Protein AF-A0A939UI02-F1 (afdb_monomer)

Structure (mmCIF, N/CA/C/O backbone):
data_AF-A0A939UI02-F1
#
_entry.id   AF-A0A939UI02-F1
#
loop_
_atom_site.group_PDB
_atom_site.id
_atom_site.type_symbol
_atom_site.label_atom_id
_atom_site.label_alt_id
_atom_site.label_comp_id
_atom_site.label_asym_id
_atom_site.label_entity_id
_atom_site.label_seq_id
_atom_site.pdbx_PDB_ins_code
_atom_site.Cartn_x
_atom_site.Cartn_y
_atom_site.Cartn_z
_atom_site.occupancy
_atom_site.B_iso_or_equiv
_atom_site.auth_seq_id
_atom_site.auth_comp_id
_atom_site.auth_asym_id
_atom_site.auth_atom_id
_atom_site.pdbx_PDB_model_num
ATOM 1 N N . MET A 1 1 ? -20.788 -38.852 29.975 1.00 49.06 1 MET A N 1
ATOM 2 C CA . MET A 1 1 ? -22.033 -38.051 29.800 1.00 49.06 1 MET A CA 1
ATOM 3 C C . MET A 1 1 ? -22.049 -36.687 30.512 1.00 49.06 1 MET A C 1
ATOM 5 O O . MET A 1 1 ? -22.643 -35.774 29.949 1.00 49.06 1 MET A O 1
ATOM 9 N N . LYS A 1 2 ? -21.406 -36.488 31.680 1.00 50.69 2 LYS A N 1
ATOM 10 C CA . LYS A 1 2 ? -21.393 -35.185 32.397 1.00 50.69 2 LYS A CA 1
ATOM 11 C C . LYS A 1 2 ? -20.787 -34.009 31.593 1.00 50.69 2 LYS A C 1
ATOM 13 O O . LYS A 1 2 ? -21.371 -32.932 31.599 1.00 50.69 2 LYS A O 1
ATOM 18 N N . ASN A 1 3 ? -19.728 -34.236 30.807 1.00 57.38 3 ASN A N 1
ATOM 19 C CA . ASN A 1 3 ? -19.089 -33.189 29.983 1.00 57.38 3 ASN A CA 1
ATOM 20 C C . ASN A 1 3 ? -19.938 -32.678 28.803 1.00 57.38 3 ASN A C 1
ATOM 22 O O . ASN A 1 3 ? -19.854 -31.510 28.442 1.00 57.38 3 ASN A O 1
ATOM 26 N N . LYS A 1 4 ? -20.796 -33.517 28.200 1.00 57.03 4 LYS A N 1
ATOM 27 C CA . LYS A 1 4 ? -21.675 -33.070 27.100 1.00 57.03 4 LYS A CA 1
ATOM 28 C C . LYS A 1 4 ? -22.778 -32.137 27.606 1.00 57.03 4 LYS A C 1
ATOM 30 O O . LYS A 1 4 ? -23.087 -31.156 26.942 1.00 57.03 4 LYS A O 1
ATOM 35 N N . LYS A 1 5 ? -23.351 -32.410 28.786 1.00 59.06 5 LYS A N 1
ATOM 36 C CA . LYS A 1 5 ? -24.385 -31.547 29.381 1.00 59.06 5 LYS A CA 1
ATOM 37 C C . LYS A 1 5 ? -23.822 -30.180 29.790 1.00 59.06 5 LYS A C 1
ATOM 39 O O . LYS A 1 5 ? -24.487 -29.189 29.525 1.00 59.06 5 LYS A O 1
ATOM 44 N N . SER A 1 6 ? -22.604 -30.103 30.341 1.00 72.12 6 SER A N 1
ATOM 45 C CA . SER A 1 6 ? -21.985 -28.808 30.681 1.00 72.12 6 SER A CA 1
ATOM 46 C C . SER A 1 6 ? -21.655 -27.971 29.440 1.00 72.12 6 SER A C 1
ATOM 48 O O . SER A 1 6 ? -21.951 -26.779 29.427 1.00 72.12 6 SER A O 1
ATOM 50 N N . LEU A 1 7 ? -21.150 -28.594 28.367 1.00 70.06 7 LEU A N 1
ATOM 51 C CA . LEU A 1 7 ? -20.899 -27.927 27.083 1.00 70.06 7 LEU A CA 1
ATOM 52 C C . LEU A 1 7 ? -22.178 -27.377 26.444 1.00 70.06 7 LEU A C 1
ATOM 54 O O . LEU A 1 7 ? -22.172 -26.272 25.914 1.00 70.06 7 LEU A O 1
ATOM 58 N N . ILE A 1 8 ? -23.290 -28.115 26.515 1.00 77.06 8 ILE A N 1
ATOM 59 C CA . ILE A 1 8 ? -24.583 -27.655 25.987 1.00 77.06 8 ILE A CA 1
ATOM 60 C C . ILE A 1 8 ? -25.109 -26.466 26.799 1.00 77.06 8 ILE A C 1
ATOM 62 O O . ILE A 1 8 ? -25.613 -25.505 26.218 1.00 77.06 8 ILE A O 1
ATOM 66 N N . THR A 1 9 ? -24.982 -26.503 28.127 1.00 76.56 9 THR A N 1
ATOM 67 C CA . THR A 1 9 ? -25.380 -25.385 28.994 1.00 76.56 9 THR A CA 1
ATOM 68 C C . THR A 1 9 ? -24.522 -24.147 28.731 1.00 76.56 9 THR A C 1
ATOM 70 O O . THR A 1 9 ? -25.065 -23.054 28.598 1.00 76.56 9 THR A O 1
ATOM 73 N N . PHE A 1 10 ? -23.213 -24.329 28.555 1.00 76.31 10 PHE A N 1
ATOM 74 C CA . PHE A 1 10 ? -22.277 -23.264 28.197 1.00 76.31 10 PHE A CA 1
ATOM 75 C C . PHE A 1 10 ? -22.551 -22.675 26.803 1.00 76.31 10 PHE A C 1
ATOM 77 O O . PHE A 1 10 ? -22.573 -21.461 26.622 1.00 76.31 10 PHE A O 1
ATOM 84 N N . ALA A 1 11 ? -22.835 -23.515 25.806 1.00 78.44 11 ALA A N 1
ATOM 85 C CA . ALA A 1 11 ? -23.200 -23.055 24.467 1.00 78.44 11 ALA A CA 1
ATOM 86 C C . ALA A 1 11 ? -24.517 -22.262 24.477 1.00 78.44 11 ALA A C 1
ATOM 88 O O . ALA A 1 11 ? -24.638 -21.244 23.794 1.00 78.44 11 ALA A O 1
ATOM 89 N N . LYS A 1 12 ? -25.501 -22.697 25.277 1.00 78.75 12 LYS A N 1
ATOM 90 C CA . LYS A 1 12 ? -26.753 -21.957 25.473 1.00 78.75 12 LYS A CA 1
ATOM 91 C C . LYS A 1 12 ? -26.506 -20.613 26.156 1.00 78.75 12 LYS A C 1
ATOM 93 O O . LYS A 1 12 ? -27.035 -19.618 25.674 1.00 78.75 12 LYS A O 1
ATOM 98 N N . SER A 1 13 ? -25.688 -20.554 27.210 1.00 77.50 13 SER A N 1
ATOM 99 C CA . SER A 1 13 ? -25.378 -19.290 27.892 1.00 77.50 13 SER A CA 1
ATOM 100 C C . SER A 1 13 ? -24.618 -18.317 26.989 1.00 77.50 13 SER A C 1
ATOM 102 O O . SER A 1 13 ? -24.987 -17.148 26.928 1.00 77.50 13 SER A O 1
ATOM 104 N N . LEU A 1 14 ? -23.638 -18.800 26.218 1.00 79.31 14 LEU A N 1
ATOM 105 C CA . LEU A 1 14 ? -22.925 -18.001 25.215 1.00 79.31 14 LEU A CA 1
ATOM 106 C C . LEU A 1 14 ? -23.863 -17.457 24.143 1.00 79.31 14 LEU A C 1
ATOM 108 O O . LEU A 1 14 ? -23.768 -16.290 23.776 1.00 79.31 14 LEU A O 1
ATOM 112 N N . LYS A 1 15 ? -24.783 -18.288 23.639 1.00 81.81 15 LYS A N 1
ATOM 113 C CA . LYS A 1 15 ? -25.778 -17.846 22.660 1.00 81.81 15 LYS A CA 1
ATOM 114 C C . LYS A 1 15 ? -26.629 -16.717 23.239 1.00 81.81 15 LYS A C 1
ATOM 116 O O . LYS A 1 15 ? -26.778 -15.698 22.574 1.00 81.81 15 LYS A O 1
ATOM 121 N N . THR A 1 16 ? -27.130 -16.874 24.465 1.00 78.62 16 THR A N 1
ATOM 122 C CA . THR A 1 16 ? -27.931 -15.848 25.147 1.00 78.62 16 THR A CA 1
ATOM 123 C C . THR A 1 16 ? -27.133 -14.561 25.357 1.00 78.62 16 THR A C 1
ATOM 125 O O . THR A 1 16 ? -27.641 -13.475 25.075 1.00 78.62 16 THR A O 1
ATOM 128 N N . GLU A 1 17 ? -25.872 -14.657 25.782 1.00 81.75 17 GLU A N 1
ATOM 129 C CA . GLU A 1 17 ? -24.982 -13.505 25.958 1.00 81.75 17 GLU A CA 1
ATOM 130 C C . GLU A 1 17 ? -24.734 -12.776 24.628 1.00 81.75 17 GLU A C 1
ATOM 132 O O . GLU A 1 17 ? -24.927 -11.562 24.539 1.00 81.75 17 GLU A O 1
ATOM 137 N N . LEU A 1 18 ? -24.382 -13.517 23.573 1.00 80.62 18 LEU A N 1
ATOM 138 C CA . LEU A 1 18 ? -24.145 -12.976 22.235 1.00 80.62 18 LEU A CA 1
ATOM 139 C C . LEU A 1 18 ? -25.385 -12.285 21.676 1.00 80.62 18 LEU A C 1
ATOM 141 O O . LEU A 1 18 ? -25.263 -11.203 21.108 1.00 80.62 18 LEU A O 1
ATOM 145 N N . THR A 1 19 ? -26.575 -12.873 21.844 1.00 78.19 19 THR A N 1
ATOM 146 C CA . THR A 1 19 ? -27.824 -12.256 21.378 1.00 78.19 19 THR A CA 1
ATOM 147 C C . THR A 1 19 ? -28.176 -11.002 22.172 1.00 78.19 19 THR A C 1
ATOM 149 O O . THR A 1 19 ? -28.624 -10.020 21.582 1.00 78.19 19 THR A O 1
ATOM 152 N N . THR A 1 20 ? -27.926 -11.005 23.485 1.00 80.75 20 THR A N 1
ATOM 153 C CA . THR A 1 20 ? -28.251 -9.882 24.379 1.00 80.75 20 THR A CA 1
ATOM 154 C C . THR A 1 20 ? -27.333 -8.686 24.118 1.00 80.75 20 THR A C 1
ATOM 156 O O . THR A 1 20 ? -27.804 -7.561 23.965 1.00 80.75 20 THR A O 1
ATOM 159 N N . TYR A 1 21 ? -26.027 -8.927 23.969 1.00 85.25 21 TYR A N 1
ATOM 160 C CA . TYR A 1 21 ? -25.012 -7.883 23.779 1.00 85.25 21 TYR A CA 1
ATOM 161 C C . TYR A 1 21 ? -24.560 -7.724 22.317 1.00 85.25 21 TYR A C 1
ATOM 163 O O . TYR A 1 21 ? -23.478 -7.209 22.019 1.00 85.25 21 TYR A O 1
ATOM 171 N N . TRP A 1 22 ? -25.393 -8.158 21.362 1.00 84.62 22 TRP A N 1
ATOM 172 C CA . TRP A 1 22 ? -25.081 -8.025 19.938 1.00 84.62 22 TRP A CA 1
ATOM 173 C C . TRP A 1 22 ? -24.989 -6.557 19.516 1.00 84.62 22 TRP A C 1
ATOM 175 O O . TRP A 1 22 ? -24.044 -6.159 18.838 1.00 84.62 22 TRP A 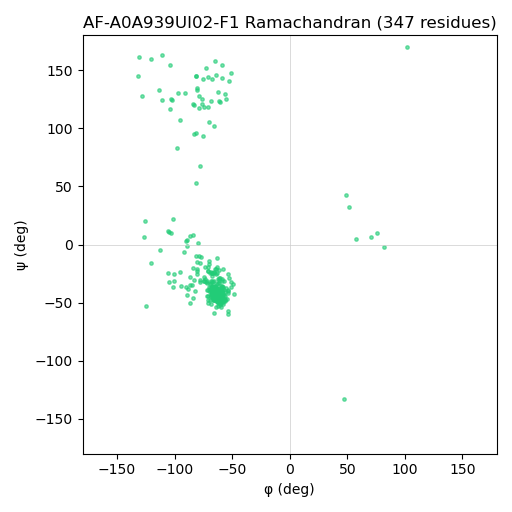O 1
ATOM 185 N N . LYS A 1 23 ? -25.981 -5.745 19.909 1.00 83.88 23 LYS A N 1
ATOM 186 C CA . LYS A 1 23 ? -26.084 -4.319 19.544 1.00 83.88 23 LYS A CA 1
ATOM 187 C C . LYS A 1 23 ? -25.628 -3.372 20.655 1.00 83.88 23 LYS A C 1
ATOM 189 O O . LYS A 1 23 ? -25.230 -2.252 20.348 1.00 83.88 23 LYS A O 1
ATOM 194 N N . VAL A 1 24 ? -25.692 -3.813 21.909 1.00 83.56 24 VAL A N 1
ATOM 195 C CA . VAL A 1 24 ? -25.353 -3.025 23.102 1.00 83.56 24 VAL A CA 1
ATOM 196 C C . VAL A 1 24 ? -24.117 -3.650 23.746 1.00 83.56 24 VAL A C 1
ATOM 198 O O . VAL A 1 24 ? -24.081 -4.872 23.871 1.00 83.56 24 VAL A O 1
ATOM 201 N N . PRO A 1 25 ? -23.090 -2.868 24.120 1.00 81.88 25 PRO A N 1
ATOM 202 C CA . PRO A 1 25 ? -21.913 -3.425 24.772 1.00 81.88 25 PRO A CA 1
ATOM 203 C C . PRO A 1 25 ? -22.271 -4.034 26.135 1.00 81.88 25 PRO A C 1
ATOM 205 O O . PRO A 1 25 ? -23.157 -3.545 26.837 1.00 81.88 25 PRO A O 1
ATOM 208 N N . ALA A 1 26 ? -21.575 -5.109 26.508 1.00 81.69 26 ALA A N 1
ATOM 209 C CA . ALA A 1 26 ? -21.713 -5.704 27.834 1.00 81.69 26 ALA A CA 1
ATOM 210 C C . ALA A 1 26 ? -21.220 -4.744 28.927 1.00 81.69 26 ALA A C 1
ATOM 212 O O . ALA A 1 26 ? -20.413 -3.850 28.669 1.00 81.69 26 ALA A O 1
ATOM 213 N N . LYS A 1 27 ? -21.683 -4.934 30.167 1.00 77.69 27 LYS A N 1
ATOM 214 C CA . LYS A 1 27 ? -21.270 -4.100 31.306 1.00 77.69 27 LYS A CA 1
ATOM 215 C C . LYS A 1 27 ? -19.737 -4.110 31.443 1.00 77.69 27 LYS A C 1
ATOM 217 O O . LYS A 1 27 ? -19.135 -5.176 31.506 1.00 77.69 27 LYS A O 1
ATOM 222 N N . GLY A 1 28 ? -19.114 -2.928 31.456 1.00 76.25 28 GLY A N 1
ATOM 223 C CA . GLY A 1 28 ? -17.650 -2.771 31.519 1.00 76.25 28 GLY A CA 1
ATOM 224 C C . GLY A 1 28 ? -16.910 -2.911 30.178 1.00 76.25 28 GLY A C 1
ATOM 225 O O . GLY A 1 28 ? -15.697 -2.714 30.131 1.00 76.25 28 GLY A O 1
ATOM 226 N N . LYS A 1 29 ? -17.623 -3.208 29.086 1.00 79.81 29 LYS A N 1
ATOM 227 C CA . LYS A 1 29 ? -17.102 -3.184 27.714 1.00 79.81 29 LYS A CA 1
ATOM 228 C C . LYS A 1 29 ? -17.596 -1.940 26.992 1.00 79.81 29 LYS A C 1
ATOM 230 O O . LYS A 1 29 ? -18.655 -1.398 27.303 1.00 79.81 29 LYS A O 1
ATOM 235 N N . TYR A 1 30 ? -16.841 -1.503 25.994 1.00 81.25 30 TYR A N 1
ATOM 236 C CA . TYR A 1 30 ? -17.215 -0.363 25.166 1.00 81.25 30 TYR A CA 1
ATOM 237 C C . TYR A 1 30 ? -17.685 -0.816 23.780 1.00 81.25 30 TYR A C 1
ATOM 239 O O . TYR A 1 30 ? -18.410 -0.087 23.107 1.00 81.25 30 TYR A O 1
ATOM 247 N N . VAL A 1 31 ? -17.271 -1.991 23.297 1.00 82.81 31 VAL A N 1
ATOM 248 C CA . VAL A 1 31 ? -17.542 -2.489 21.939 1.00 82.81 31 VAL A CA 1
ATOM 249 C C . VAL A 1 31 ? -18.652 -3.552 21.953 1.00 82.81 31 VAL A C 1
ATOM 251 O O . VAL A 1 31 ? -18.534 -4.548 22.664 1.00 82.81 31 VAL A O 1
ATOM 254 N N . PRO A 1 32 ? -19.739 -3.387 21.173 1.00 86.75 32 PRO A N 1
ATOM 255 C CA . PRO A 1 32 ? -20.753 -4.428 21.017 1.00 86.75 32 PRO A CA 1
ATOM 256 C C . PRO A 1 32 ? -20.237 -5.585 20.145 1.00 86.75 32 PRO A C 1
ATOM 258 O O . PRO A 1 32 ? -19.435 -5.377 19.229 1.00 86.75 32 PRO A O 1
ATOM 261 N N . TYR A 1 33 ? -20.747 -6.804 20.353 1.00 84.38 33 TYR A N 1
ATOM 262 C CA . TYR A 1 33 ? -20.276 -7.987 19.613 1.00 84.38 33 TYR A CA 1
ATOM 263 C C . TYR A 1 33 ? -20.493 -7.881 18.091 1.00 84.38 33 TYR A C 1
ATOM 265 O O . TYR A 1 33 ? -19.681 -8.388 17.316 1.00 84.38 33 TYR A O 1
ATOM 273 N N . LYS A 1 34 ? -21.518 -7.149 17.630 1.00 85.88 34 LYS A N 1
ATOM 274 C CA . LYS A 1 34 ? -21.699 -6.843 16.201 1.00 85.88 34 LYS A CA 1
ATOM 275 C C . LYS A 1 34 ? -20.514 -6.069 15.624 1.00 85.88 34 LYS A C 1
ATOM 277 O O . LYS A 1 34 ? -20.088 -6.353 14.508 1.00 85.88 34 LYS A O 1
ATOM 282 N N . GLU A 1 35 ? -20.000 -5.087 16.361 1.00 84.81 35 GLU A N 1
ATOM 283 C CA . GLU A 1 35 ? -18.864 -4.278 15.917 1.00 84.81 35 GLU A CA 1
ATOM 284 C C . GLU A 1 35 ? -17.583 -5.125 15.883 1.00 84.81 35 GLU A C 1
ATOM 286 O O . GLU A 1 35 ? -16.837 -5.063 14.906 1.00 84.81 35 GLU A O 1
ATOM 291 N N . TYR A 1 36 ? -17.409 -6.016 16.866 1.00 83.75 36 TYR A N 1
ATOM 292 C CA . TYR A 1 36 ? -16.341 -7.019 16.881 1.00 83.75 36 TYR A CA 1
ATOM 293 C C . TYR A 1 36 ? -16.362 -7.904 15.629 1.00 83.75 36 TYR A C 1
ATOM 295 O O . TYR A 1 36 ? -15.344 -8.055 14.959 1.00 83.75 36 TYR A O 1
ATOM 303 N N . PHE A 1 37 ? -17.532 -8.436 15.261 1.00 85.56 37 PHE A N 1
ATOM 304 C CA . PHE A 1 37 ? -17.687 -9.252 14.055 1.00 85.56 37 PHE A CA 1
ATOM 305 C C . PHE A 1 37 ? -17.411 -8.457 12.771 1.00 85.56 37 PHE A C 1
ATOM 307 O O . PHE A 1 37 ? -16.776 -8.958 11.845 1.00 85.56 37 PHE A O 1
ATOM 314 N N . THR A 1 38 ? -17.851 -7.197 12.698 1.00 86.69 38 THR A N 1
ATOM 315 C CA . THR A 1 38 ? -17.554 -6.360 11.525 1.00 86.69 38 THR A CA 1
ATOM 316 C C . THR A 1 38 ? -16.075 -6.021 11.408 1.00 86.69 38 THR A C 1
ATOM 318 O O . THR A 1 38 ? -15.548 -5.987 10.298 1.00 86.69 38 THR A O 1
ATOM 321 N N . LEU A 1 39 ? -15.399 -5.803 12.537 1.00 85.69 39 LEU A N 1
ATOM 322 C CA . LEU A 1 39 ? -13.963 -5.567 12.583 1.00 85.69 39 LEU A CA 1
ATOM 323 C C . LEU A 1 39 ? -13.199 -6.831 12.190 1.00 85.69 39 LEU A C 1
ATOM 325 O O . LEU A 1 39 ? -12.282 -6.759 11.379 1.00 85.69 39 LEU A O 1
ATOM 329 N N . PHE A 1 40 ? -13.643 -7.984 12.685 1.00 85.81 40 PHE A N 1
ATOM 330 C CA . PHE A 1 40 ? -13.140 -9.289 12.292 1.00 85.81 40 PHE A CA 1
ATOM 331 C C . PHE A 1 40 ? -13.198 -9.498 10.774 1.00 85.81 40 PHE A C 1
ATOM 333 O O . PHE A 1 40 ? -12.160 -9.706 10.147 1.00 85.81 40 PHE A O 1
ATOM 340 N N . GLY A 1 41 ? -14.386 -9.371 10.173 1.00 85.50 41 GLY A N 1
ATOM 341 C CA . GLY A 1 41 ? -14.560 -9.527 8.728 1.00 85.50 41 GLY A CA 1
ATOM 342 C C . GLY A 1 41 ? -13.731 -8.516 7.936 1.00 85.50 41 GLY A C 1
ATOM 343 O O . GLY A 1 41 ? -13.002 -8.894 7.024 1.00 85.50 41 GLY A O 1
ATOM 344 N N . GLY A 1 42 ? -13.772 -7.240 8.329 1.00 85.62 42 GLY A N 1
ATOM 345 C CA . GLY A 1 42 ? -13.008 -6.181 7.671 1.00 85.62 42 GLY A CA 1
ATOM 346 C C . GLY A 1 42 ? -11.498 -6.428 7.685 1.00 85.62 42 GLY A C 1
ATOM 347 O O . GLY A 1 42 ? -10.857 -6.287 6.649 1.00 85.62 42 GLY A O 1
ATOM 348 N N . ILE A 1 43 ? -10.932 -6.837 8.825 1.00 87.06 43 ILE A N 1
ATOM 349 C CA . ILE A 1 43 ? -9.501 -7.149 8.942 1.00 87.06 43 ILE A CA 1
ATOM 350 C C . ILE A 1 43 ? -9.147 -8.382 8.108 1.00 87.06 43 ILE A C 1
ATOM 352 O O . ILE A 1 43 ? -8.184 -8.326 7.350 1.00 87.06 43 ILE A O 1
ATOM 356 N N . CYS A 1 44 ? -9.932 -9.461 8.177 1.00 86.69 44 CYS A N 1
ATOM 357 C CA . CYS A 1 44 ? -9.644 -10.684 7.421 1.00 86.69 44 CYS A CA 1
ATOM 358 C C . CYS A 1 44 ? -9.601 -10.430 5.909 1.00 86.69 44 CYS A C 1
ATOM 360 O O . CYS A 1 44 ? -8.639 -10.819 5.249 1.00 86.69 44 CYS A O 1
ATOM 362 N N . PHE A 1 45 ? -10.598 -9.724 5.365 1.00 87.00 45 PHE A N 1
ATOM 363 C CA . PHE A 1 45 ? -10.612 -9.392 3.939 1.00 87.00 45 PHE A CA 1
ATOM 364 C C . PHE A 1 45 ? -9.518 -8.390 3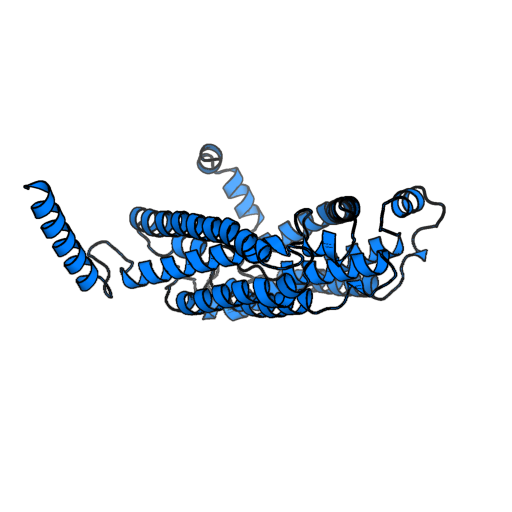.564 1.00 87.00 45 PHE A C 1
ATOM 366 O O . PHE A 1 45 ? -8.935 -8.505 2.489 1.00 87.00 45 PHE A O 1
ATOM 373 N N . ASN A 1 46 ? -9.164 -7.463 4.458 1.00 87.31 46 ASN A N 1
ATOM 374 C CA . ASN A 1 46 ? -8.067 -6.533 4.212 1.00 87.31 46 ASN A CA 1
ATOM 375 C C . ASN A 1 46 ? -6.699 -7.235 4.170 1.00 87.31 46 ASN A C 1
ATOM 377 O O . ASN A 1 46 ? -5.866 -6.888 3.335 1.00 87.31 46 ASN A O 1
ATOM 381 N N . TYR A 1 47 ? -6.484 -8.252 5.011 1.00 86.25 47 TYR A N 1
ATOM 382 C CA . TYR A 1 47 ? -5.305 -9.116 4.931 1.00 86.25 47 TYR A CA 1
ATOM 383 C C . TYR A 1 47 ? -5.308 -9.961 3.659 1.00 86.25 47 TYR A C 1
ATOM 385 O O . TYR A 1 47 ? -4.294 -9.993 2.975 1.00 86.25 47 TYR A O 1
ATOM 393 N N . ALA A 1 48 ? -6.445 -10.554 3.288 1.00 85.06 48 ALA A N 1
ATOM 394 C CA . ALA A 1 48 ? -6.587 -11.324 2.050 1.00 85.06 48 ALA A CA 1
ATOM 395 C C . ALA A 1 48 ? -6.243 -10.540 0.779 1.00 85.06 48 ALA A C 1
ATOM 397 O O . ALA A 1 48 ? -5.740 -11.114 -0.183 1.00 85.06 48 ALA A O 1
ATOM 398 N N . MET A 1 49 ? -6.471 -9.223 0.764 1.00 85.56 49 MET A N 1
ATOM 399 C CA . MET A 1 49 ? -6.054 -8.372 -0.354 1.00 85.56 49 MET A CA 1
ATOM 400 C C . MET A 1 49 ? -4.532 -8.368 -0.560 1.00 85.56 49 MET A C 1
ATOM 402 O O . MET A 1 49 ? -4.080 -8.044 -1.657 1.00 85.56 49 MET A O 1
ATOM 406 N N . ARG A 1 50 ? -3.724 -8.710 0.456 1.00 82.75 50 ARG A N 1
ATOM 407 C CA . ARG A 1 50 ? -2.257 -8.687 0.361 1.00 82.75 50 ARG A CA 1
ATOM 408 C C . ARG A 1 50 ? -1.720 -9.783 -0.550 1.00 82.75 50 ARG A C 1
ATOM 410 O O . ARG A 1 50 ? -0.786 -9.494 -1.290 1.00 82.75 50 ARG A O 1
ATOM 417 N N . THR A 1 51 ? -2.319 -10.975 -0.568 1.00 82.75 51 THR A N 1
ATOM 418 C CA . THR A 1 51 ? -1.896 -12.073 -1.453 1.00 82.75 51 THR A CA 1
ATOM 419 C C . THR A 1 51 ? -1.836 -11.649 -2.931 1.00 82.75 51 THR A C 1
ATOM 421 O O . THR A 1 51 ? -0.739 -11.662 -3.492 1.00 82.75 51 THR A O 1
ATOM 424 N N . PRO A 1 52 ? -2.932 -11.188 -3.578 1.00 82.94 52 PRO A N 1
ATOM 425 C CA . PRO A 1 52 ? -2.878 -10.783 -4.983 1.00 82.94 52 PRO A CA 1
ATOM 426 C C . PRO A 1 52 ? -1.999 -9.541 -5.210 1.00 82.94 52 PRO A C 1
ATOM 428 O O . PRO A 1 52 ? -1.356 -9.440 -6.250 1.00 82.94 52 PRO A O 1
ATOM 431 N N . ILE A 1 53 ? -1.910 -8.615 -4.242 1.00 83.38 53 ILE A N 1
ATOM 432 C CA . ILE A 1 53 ? -0.994 -7.460 -4.325 1.00 83.38 53 ILE A CA 1
ATOM 433 C C . ILE A 1 53 ? 0.465 -7.921 -4.387 1.00 83.38 53 ILE A C 1
ATOM 435 O O . ILE A 1 53 ? 1.224 -7.427 -5.220 1.00 83.38 53 ILE A O 1
ATOM 439 N N . ASN A 1 54 ? 0.864 -8.851 -3.520 1.00 79.00 54 ASN A N 1
ATOM 440 C CA . ASN A 1 54 ? 2.241 -9.331 -3.442 1.00 79.00 54 ASN A CA 1
ATOM 441 C C . ASN A 1 54 ? 2.660 -10.032 -4.743 1.00 79.00 54 ASN A C 1
ATOM 443 O O . ASN A 1 54 ? 3.797 -9.865 -5.180 1.00 79.00 54 ASN A O 1
ATOM 447 N N . MET A 1 55 ? 1.731 -10.725 -5.408 1.00 77.50 55 MET A N 1
ATOM 448 C CA . MET A 1 55 ? 1.976 -11.428 -6.676 1.00 77.50 55 MET A CA 1
ATOM 449 C C . MET A 1 55 ? 2.198 -10.503 -7.888 1.00 77.50 55 MET A C 1
ATOM 451 O O . MET A 1 55 ? 2.717 -10.970 -8.901 1.00 77.50 55 MET A O 1
ATOM 455 N N . ILE A 1 56 ? 1.825 -9.217 -7.798 1.00 75.75 56 ILE A N 1
ATOM 456 C CA . ILE A 1 56 ? 2.024 -8.196 -8.854 1.00 75.75 56 ILE A CA 1
ATOM 457 C C . ILE A 1 56 ? 3.033 -7.106 -8.425 1.00 75.75 56 ILE A C 1
ATOM 459 O O . ILE A 1 56 ? 3.416 -6.243 -9.214 1.00 75.75 56 ILE A O 1
ATOM 463 N N . SER A 1 57 ? 3.510 -7.138 -7.177 1.00 69.31 57 SER A N 1
ATOM 464 C CA . SER A 1 57 ? 4.446 -6.141 -6.636 1.00 69.31 57 SER A CA 1
ATOM 465 C C . SER A 1 57 ? 5.763 -6.055 -7.430 1.00 69.31 57 SER A C 1
ATOM 467 O O . SER A 1 57 ? 6.164 -7.017 -8.072 1.00 69.31 57 SER A O 1
ATOM 469 N N . PHE A 1 58 ? 6.461 -4.908 -7.413 1.00 67.81 58 PHE A N 1
ATOM 470 C CA . PHE A 1 58 ? 7.769 -4.754 -8.081 1.00 67.81 58 PHE A CA 1
ATOM 471 C C . PHE A 1 58 ? 8.875 -5.398 -7.240 1.00 67.81 58 PHE A C 1
ATOM 473 O O . PHE A 1 58 ? 9.713 -4.724 -6.646 1.00 67.81 58 PHE A O 1
ATOM 480 N N . ALA A 1 59 ? 8.822 -6.717 -7.138 1.00 62.34 59 ALA A N 1
ATOM 481 C CA . ALA A 1 59 ? 9.788 -7.525 -6.427 1.00 62.34 59 ALA A CA 1
ATOM 482 C C . ALA A 1 59 ? 10.239 -8.676 -7.321 1.00 62.34 59 ALA A C 1
ATOM 484 O O . ALA A 1 59 ? 9.560 -9.062 -8.272 1.00 62.34 59 ALA A O 1
ATOM 485 N N . ALA A 1 60 ? 11.376 -9.261 -6.969 1.00 56.34 60 ALA A N 1
ATOM 486 C CA . ALA A 1 60 ? 11.910 -10.450 -7.619 1.00 56.34 60 ALA A CA 1
ATOM 487 C C . ALA A 1 60 ? 10.928 -11.632 -7.678 1.00 56.34 60 ALA A C 1
ATOM 489 O O . ALA A 1 60 ? 11.031 -12.479 -8.555 1.00 56.34 60 ALA A O 1
ATOM 490 N N . SER A 1 61 ? 9.972 -11.677 -6.748 1.00 55.25 61 SER A N 1
ATOM 491 C CA . SER A 1 61 ? 8.917 -12.687 -6.664 1.00 55.25 61 SER A CA 1
ATOM 492 C C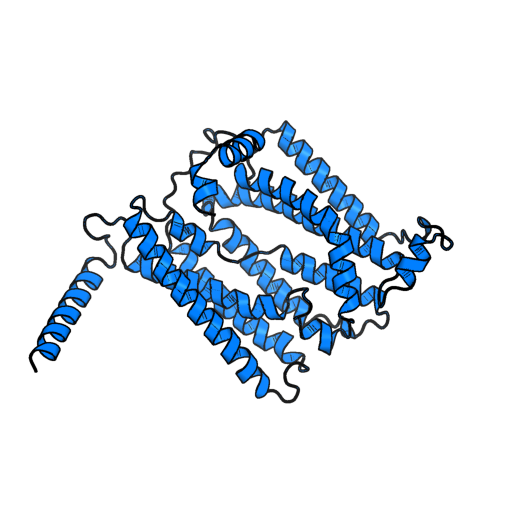 . SER A 1 61 ? 7.747 -12.454 -7.631 1.00 55.25 61 SER A C 1
ATOM 494 O O . SER A 1 61 ? 6.780 -13.216 -7.618 1.00 55.25 61 SER A O 1
ATOM 496 N N . CYS A 1 62 ? 7.790 -11.406 -8.459 1.00 70.50 62 CYS A N 1
ATOM 497 C CA . CYS A 1 62 ? 6.704 -11.063 -9.369 1.00 70.50 62 CYS A CA 1
ATOM 498 C C . CYS A 1 62 ? 6.768 -11.864 -10.668 1.00 70.50 62 CYS A C 1
ATOM 500 O O . CYS A 1 62 ? 7.416 -11.482 -11.648 1.00 70.50 62 CYS A O 1
ATOM 502 N N . TYR A 1 63 ? 6.023 -12.964 -10.684 1.00 67.88 63 TYR A N 1
ATOM 503 C CA . TYR A 1 63 ? 5.930 -13.867 -11.827 1.00 67.88 63 TYR A CA 1
ATOM 504 C C . TYR A 1 63 ? 5.429 -13.187 -13.113 1.00 67.88 63 TYR A C 1
ATOM 506 O O . TYR A 1 63 ? 5.891 -13.552 -14.191 1.00 67.88 63 TYR A O 1
ATOM 514 N N . LEU A 1 64 ? 4.587 -12.143 -13.016 1.00 73.31 64 LEU A N 1
ATOM 515 C CA . LEU A 1 64 ? 4.132 -11.367 -14.181 1.00 73.31 64 LEU A CA 1
ATOM 516 C C . LEU A 1 64 ? 5.321 -10.771 -14.941 1.00 73.31 64 LEU A C 1
ATOM 518 O O . LEU A 1 64 ? 5.410 -10.854 -16.163 1.00 73.31 64 LEU A O 1
ATOM 522 N N . ILE A 1 65 ? 6.247 -10.150 -14.211 1.00 70.62 65 ILE A N 1
ATOM 523 C CA . ILE A 1 65 ? 7.341 -9.406 -14.831 1.00 70.62 65 ILE A CA 1
ATOM 524 C C . ILE A 1 65 ? 8.427 -10.358 -15.332 1.00 70.62 65 ILE A C 1
ATOM 526 O O . ILE A 1 65 ? 9.038 -10.102 -16.370 1.00 70.62 65 ILE A O 1
ATOM 530 N N . MET A 1 66 ? 8.610 -11.482 -14.639 1.00 70.19 66 MET A N 1
ATOM 531 C CA . MET A 1 66 ? 9.567 -12.508 -15.033 1.00 70.19 66 MET A CA 1
ATOM 532 C C . MET A 1 66 ? 9.114 -13.275 -16.285 1.00 70.19 66 MET A C 1
ATOM 534 O O . MET A 1 66 ? 9.885 -13.366 -17.234 1.00 70.19 66 MET A O 1
ATOM 538 N N . TYR A 1 67 ? 7.875 -13.782 -16.319 1.00 69.75 67 TYR A N 1
ATOM 539 C CA . TYR A 1 67 ? 7.396 -14.643 -17.410 1.00 69.75 67 TYR A CA 1
ATOM 540 C C . TYR A 1 67 ? 6.814 -13.883 -18.607 1.00 69.75 67 TYR A C 1
ATOM 542 O O . TYR A 1 67 ? 6.975 -14.332 -19.737 1.00 69.75 67 TYR A O 1
ATOM 550 N N . HIS A 1 68 ? 6.145 -12.743 -18.394 1.00 72.50 68 HIS A N 1
ATOM 551 C CA . HIS A 1 68 ? 5.504 -12.008 -19.494 1.00 72.50 68 HIS A CA 1
ATOM 552 C C . HIS A 1 68 ? 6.300 -10.799 -19.968 1.00 72.50 68 HIS A C 1
ATOM 554 O O . HIS A 1 68 ? 6.308 -10.500 -21.162 1.00 72.50 68 HIS A O 1
ATOM 560 N N . TYR A 1 69 ? 6.968 -10.086 -19.059 1.00 72.12 69 TYR A N 1
ATOM 561 C CA . TYR A 1 69 ? 7.747 -8.905 -19.434 1.00 72.12 69 TYR A CA 1
ATOM 562 C C . TYR A 1 69 ? 9.219 -9.207 -19.735 1.00 72.12 69 TYR A C 1
ATOM 564 O O . TYR A 1 69 ? 9.906 -8.320 -20.242 1.00 72.12 69 TYR A O 1
ATOM 572 N N . ASN A 1 70 ? 9.685 -10.445 -19.512 1.00 71.81 70 ASN A N 1
ATOM 573 C CA . ASN A 1 70 ? 11.040 -10.908 -19.834 1.00 71.81 70 ASN A CA 1
ATOM 574 C C . ASN A 1 70 ? 12.130 -9.940 -19.333 1.00 71.81 70 ASN A C 1
ATOM 576 O O . ASN A 1 70 ? 13.068 -9.601 -20.058 1.00 71.81 70 ASN A O 1
ATOM 580 N N . ILE A 1 71 ? 11.972 -9.429 -18.107 1.00 75.00 71 ILE A N 1
ATOM 581 C CA . ILE A 1 71 ? 12.973 -8.575 -17.458 1.00 75.00 71 ILE A CA 1
ATOM 582 C C . ILE A 1 71 ? 13.826 -9.444 -16.538 1.00 75.00 71 ILE A C 1
ATOM 584 O O . ILE A 1 71 ? 13.302 -10.204 -15.726 1.00 75.00 71 ILE A O 1
ATOM 588 N N . ASN A 1 72 ? 15.148 -9.312 -16.654 1.00 76.44 72 ASN A N 1
ATOM 589 C CA . ASN A 1 72 ? 16.087 -10.039 -15.810 1.00 76.44 72 ASN A CA 1
ATOM 590 C C . ASN A 1 72 ? 15.992 -9.566 -14.347 1.00 76.44 72 ASN A C 1
ATOM 592 O O . ASN A 1 72 ? 15.886 -8.369 -14.083 1.00 76.44 72 ASN A O 1
ATOM 596 N N . TYR A 1 73 ? 16.114 -10.497 -13.398 1.00 72.25 73 TYR A N 1
ATOM 597 C CA . TYR A 1 73 ? 16.184 -10.223 -11.960 1.00 72.25 73 TYR A CA 1
ATOM 598 C C . TYR A 1 73 ? 17.195 -9.108 -11.619 1.00 72.25 73 TYR A C 1
ATOM 600 O O . TYR A 1 73 ? 16.895 -8.209 -10.832 1.00 72.25 73 TYR A O 1
ATOM 608 N N . LEU A 1 74 ? 18.374 -9.122 -12.253 1.00 74.94 74 LEU A N 1
ATOM 609 C CA . LEU A 1 74 ? 19.448 -8.159 -11.979 1.00 74.94 74 LEU A CA 1
ATOM 610 C C . LEU A 1 74 ? 19.010 -6.709 -12.236 1.00 74.94 74 LEU A C 1
ATOM 612 O O . LEU A 1 74 ? 19.361 -5.806 -11.476 1.00 74.94 74 LEU A O 1
ATOM 616 N N . THR A 1 75 ? 18.180 -6.488 -13.257 1.00 77.94 75 THR A N 1
ATOM 617 C CA . THR A 1 75 ? 17.629 -5.172 -13.596 1.00 77.94 75 THR A CA 1
ATOM 618 C C . THR A 1 75 ? 16.833 -4.572 -12.427 1.00 77.94 75 THR A C 1
ATOM 620 O O . THR A 1 75 ? 16.924 -3.372 -12.177 1.00 77.94 75 THR A O 1
ATOM 623 N N . PHE A 1 76 ? 16.111 -5.385 -11.647 1.00 73.19 76 PHE A N 1
ATOM 624 C CA . PHE A 1 76 ? 15.331 -4.905 -10.498 1.00 73.19 76 PHE A CA 1
ATOM 625 C C . PHE A 1 76 ? 16.205 -4.478 -9.327 1.00 73.19 76 PHE A C 1
ATOM 627 O O . PHE A 1 76 ? 15.959 -3.431 -8.728 1.00 73.19 76 PHE A O 1
ATOM 634 N N . SER A 1 77 ? 17.228 -5.271 -9.001 1.00 75.19 77 SER A N 1
ATOM 635 C CA . SER A 1 77 ? 18.151 -4.947 -7.911 1.00 75.19 77 SER A CA 1
ATOM 636 C C . SER A 1 77 ? 18.878 -3.630 -8.179 1.00 75.19 77 SER A C 1
ATOM 638 O O . SER A 1 77 ? 19.033 -2.819 -7.269 1.00 75.19 77 SER A O 1
ATOM 640 N N . VAL A 1 78 ? 19.248 -3.373 -9.439 1.00 78.00 78 VAL A N 1
ATOM 641 C CA . VAL A 1 78 ? 19.861 -2.101 -9.843 1.00 78.00 78 VAL A CA 1
ATOM 642 C C . VAL A 1 78 ? 18.887 -0.930 -9.673 1.00 78.00 78 VAL A C 1
ATOM 644 O O . VAL A 1 78 ? 19.264 0.092 -9.103 1.00 78.00 78 VAL A O 1
ATOM 647 N N . ILE A 1 79 ? 17.628 -1.070 -10.104 1.00 79.31 79 ILE A N 1
ATOM 648 C CA . ILE A 1 79 ? 16.600 -0.026 -9.921 1.00 79.31 79 ILE A CA 1
ATOM 649 C C . ILE A 1 79 ? 16.386 0.280 -8.434 1.00 79.31 79 ILE A C 1
ATOM 651 O O . ILE A 1 79 ? 16.338 1.447 -8.044 1.00 79.31 79 ILE A O 1
ATOM 655 N N . ALA A 1 80 ? 16.296 -0.757 -7.598 1.00 76.25 80 ALA A N 1
ATOM 656 C CA . ALA A 1 80 ? 16.138 -0.603 -6.157 1.00 76.25 80 ALA A CA 1
ATOM 657 C C . ALA A 1 80 ? 17.334 0.126 -5.521 1.00 76.25 80 ALA A C 1
ATOM 659 O O . ALA A 1 80 ? 17.138 1.003 -4.680 1.00 76.2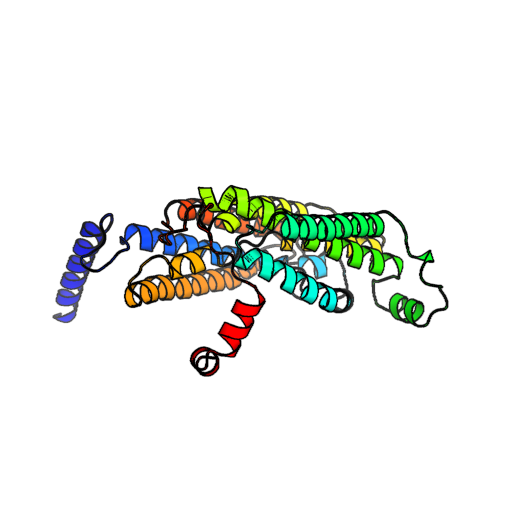5 80 ALA A O 1
ATOM 660 N N . LEU A 1 81 ? 18.560 -0.181 -5.956 1.00 78.81 81 LEU A N 1
ATOM 661 C CA . LEU A 1 81 ? 19.778 0.467 -5.466 1.00 78.81 81 LEU A CA 1
ATOM 662 C C . LEU A 1 81 ? 19.839 1.951 -5.852 1.00 78.81 81 LEU A C 1
ATOM 664 O O . LEU A 1 81 ? 20.174 2.783 -5.011 1.00 78.81 81 LEU A O 1
ATOM 668 N N . ILE A 1 82 ? 19.452 2.296 -7.085 1.00 77.81 82 ILE A N 1
ATOM 669 C CA . ILE A 1 82 ? 19.345 3.695 -7.535 1.00 77.81 82 ILE A CA 1
ATOM 670 C C . ILE A 1 82 ? 18.310 4.451 -6.691 1.00 77.81 82 ILE A C 1
ATOM 672 O O . ILE A 1 82 ? 18.522 5.610 -6.333 1.00 77.81 82 ILE A O 1
ATOM 676 N N . GLY A 1 83 ? 17.194 3.797 -6.357 1.00 75.88 83 GLY A N 1
ATOM 677 C CA . GLY A 1 83 ? 16.096 4.442 -5.651 1.00 75.88 83 GLY A CA 1
ATOM 678 C C . GLY A 1 83 ? 16.223 4.509 -4.130 1.00 75.88 83 GLY A C 1
ATOM 679 O O . GLY A 1 83 ? 15.573 5.358 -3.514 1.00 75.88 83 GLY A O 1
ATOM 680 N N . ALA A 1 84 ? 17.046 3.673 -3.498 1.00 78.38 84 ALA A N 1
ATOM 681 C CA . ALA A 1 84 ? 17.127 3.603 -2.039 1.00 78.38 84 ALA A CA 1
ATOM 682 C C . ALA A 1 84 ? 17.461 4.954 -1.361 1.00 78.38 84 ALA A C 1
ATOM 684 O O . ALA A 1 84 ? 16.718 5.345 -0.455 1.00 78.38 84 ALA A O 1
ATOM 685 N N . PRO A 1 85 ? 18.470 5.736 -1.806 1.00 81.12 85 PRO A N 1
ATOM 686 C CA . PRO A 1 85 ? 18.816 7.008 -1.160 1.00 81.12 85 PRO A CA 1
ATOM 687 C C . PRO A 1 85 ? 17.672 8.029 -1.199 1.00 81.12 85 PRO A C 1
ATOM 689 O O . PRO A 1 85 ? 17.345 8.660 -0.193 1.00 81.12 85 PRO A O 1
ATOM 692 N N . LEU A 1 86 ? 17.016 8.150 -2.357 1.00 78.38 86 LEU A N 1
ATOM 693 C CA . LEU A 1 86 ? 15.851 9.016 -2.542 1.00 78.38 86 LEU A CA 1
ATOM 694 C C . LEU A 1 86 ? 14.688 8.566 -1.648 1.00 78.38 86 LEU A C 1
ATOM 696 O O . LEU A 1 86 ? 14.023 9.402 -1.041 1.00 78.38 86 LEU A O 1
ATOM 700 N N . GLY A 1 87 ? 14.466 7.255 -1.520 1.00 80.50 87 GLY A N 1
ATOM 701 C CA . GLY A 1 87 ? 13.416 6.680 -0.676 1.00 80.50 87 GLY A CA 1
ATOM 702 C C . GLY A 1 87 ? 13.506 7.102 0.793 1.00 80.50 87 GLY A C 1
ATOM 703 O O . GLY A 1 87 ? 12.480 7.419 1.402 1.00 80.50 87 GLY A O 1
ATOM 704 N N . TYR A 1 88 ? 14.716 7.188 1.355 1.00 81.06 88 TYR A N 1
ATOM 705 C CA . TYR A 1 88 ? 14.908 7.666 2.728 1.00 81.06 88 TYR A CA 1
ATOM 706 C C . TYR A 1 88 ? 14.491 9.132 2.892 1.00 81.06 88 TYR A C 1
ATOM 708 O O . TYR A 1 88 ? 13.748 9.453 3.820 1.00 81.06 88 TYR A O 1
ATOM 716 N N . LEU A 1 89 ? 14.880 10.010 1.961 1.00 81.88 89 LEU A N 1
ATOM 717 C CA . LEU A 1 89 ? 14.486 11.425 1.985 1.00 81.88 89 LEU A CA 1
ATOM 718 C C . LEU A 1 89 ? 12.961 11.595 1.920 1.00 81.88 89 LEU A C 1
ATOM 720 O O . LEU A 1 89 ? 12.381 12.373 2.682 1.00 81.88 89 LEU A O 1
ATOM 724 N N . TRP A 1 90 ? 12.296 10.831 1.049 1.00 83.06 90 TRP A N 1
ATOM 725 C CA . TRP A 1 90 ? 10.835 10.840 0.947 1.00 83.06 90 TRP A CA 1
ATOM 726 C C . TRP A 1 90 ? 10.158 10.321 2.219 1.00 83.06 90 TRP A C 1
ATOM 728 O O . TRP A 1 90 ? 9.121 10.854 2.620 1.00 83.06 90 TRP A O 1
ATOM 738 N N . SER A 1 91 ? 10.755 9.329 2.883 1.00 82.62 91 SER A N 1
ATOM 739 C CA . SER A 1 91 ? 10.229 8.757 4.127 1.00 82.62 91 SER A CA 1
ATOM 740 C C . SER A 1 91 ? 10.189 9.791 5.251 1.00 82.62 91 SER A C 1
ATOM 742 O O . SER A 1 91 ? 9.142 9.957 5.877 1.00 82.62 91 SER A O 1
ATOM 744 N N . PHE A 1 92 ? 11.261 10.571 5.431 1.00 81.12 92 PHE A N 1
ATOM 745 C CA . PHE A 1 92 ? 11.294 11.660 6.416 1.00 81.12 92 PHE A CA 1
ATOM 746 C C . PHE A 1 92 ? 10.178 12.684 6.190 1.00 81.12 92 PHE A C 1
ATOM 748 O O . PHE A 1 92 ? 9.444 13.031 7.117 1.00 81.12 92 PHE A O 1
ATOM 755 N N . MET A 1 93 ? 9.999 13.140 4.948 1.00 81.50 93 MET A N 1
ATOM 756 C CA . MET A 1 93 ? 8.936 14.098 4.632 1.00 81.50 93 MET A CA 1
ATOM 757 C C . MET A 1 93 ? 7.538 13.500 4.833 1.00 81.50 93 MET A C 1
ATOM 759 O O . MET A 1 93 ? 6.638 14.181 5.327 1.00 81.50 93 MET A O 1
ATOM 763 N N . SER A 1 94 ? 7.354 12.223 4.495 1.00 80.75 94 SER A N 1
ATOM 764 C CA . SER A 1 94 ? 6.094 11.507 4.705 1.00 80.75 94 SER A CA 1
ATOM 765 C C . SER A 1 94 ? 5.733 11.400 6.192 1.00 80.75 94 SER A C 1
ATOM 767 O O . SER A 1 94 ? 4.572 11.605 6.554 1.00 80.75 94 SER A O 1
ATOM 769 N N . TRP A 1 95 ? 6.715 11.160 7.068 1.00 80.31 95 TRP A N 1
ATOM 770 C CA . TRP A 1 95 ? 6.508 11.109 8.520 1.00 80.31 95 TRP A CA 1
ATOM 771 C C . TRP A 1 95 ? 6.047 12.452 9.086 1.00 80.31 95 TRP A C 1
ATOM 773 O O . TRP A 1 95 ? 5.030 12.505 9.775 1.00 80.31 95 TRP A O 1
ATOM 783 N N . MET A 1 96 ? 6.683 13.557 8.683 1.00 77.44 96 MET A N 1
ATOM 784 C CA . MET A 1 96 ? 6.257 14.902 9.096 1.00 77.44 96 MET A CA 1
ATOM 785 C C . MET A 1 96 ? 4.799 15.212 8.706 1.00 77.44 96 MET A C 1
ATOM 787 O O . MET A 1 96 ? 4.077 15.883 9.450 1.00 77.44 96 MET A O 1
ATOM 791 N N . VAL A 1 97 ? 4.357 14.725 7.538 1.00 80.69 97 VAL A N 1
ATOM 792 C CA . VAL A 1 97 ? 2.965 14.833 7.057 1.00 80.69 97 VAL A CA 1
ATOM 793 C C . VAL A 1 97 ? 2.019 13.931 7.841 1.00 80.69 97 VAL A C 1
ATOM 795 O O . VAL A 1 97 ? 0.884 14.331 8.121 1.00 80.69 97 VAL A O 1
ATOM 798 N N . ALA A 1 98 ? 2.457 12.725 8.190 1.00 76.56 98 ALA A N 1
ATOM 799 C CA . ALA A 1 98 ? 1.652 11.761 8.922 1.00 76.56 98 ALA A CA 1
ATOM 800 C C . ALA A 1 98 ? 1.373 12.207 10.364 1.00 76.56 98 ALA A C 1
ATOM 802 O O . ALA A 1 98 ? 0.212 12.149 10.783 1.00 76.56 98 ALA A O 1
ATOM 803 N N . ASP A 1 99 ? 2.390 12.700 11.075 1.00 71.81 99 ASP A N 1
ATOM 804 C CA . ASP A 1 99 ? 2.288 13.109 12.482 1.00 71.81 99 ASP A CA 1
ATOM 805 C C . ASP A 1 99 ? 1.331 14.284 12.670 1.00 71.81 99 ASP A C 1
ATOM 807 O O . ASP A 1 99 ? 0.466 14.268 13.545 1.00 71.81 99 ASP A O 1
ATOM 811 N N . ASN A 1 100 ? 1.397 15.261 11.767 1.00 73.31 100 ASN A N 1
ATOM 812 C CA . ASN A 1 100 ? 0.536 16.440 11.808 1.00 73.31 100 ASN A CA 1
ATOM 813 C C . ASN A 1 100 ? -0.814 16.240 11.101 1.00 73.31 100 ASN A C 1
ATOM 815 O O . ASN A 1 100 ? -1.576 17.191 10.921 1.00 73.31 100 ASN A O 1
ATOM 819 N N . LEU A 1 101 ? -1.135 15.017 10.658 1.00 69.50 101 LEU A N 1
ATOM 820 C CA . LEU A 1 101 ? -2.355 14.709 9.899 1.00 69.50 101 LEU A CA 1
ATOM 821 C C . LEU A 1 101 ? -2.551 15.632 8.678 1.00 69.50 101 LEU A C 1
ATOM 823 O O . LEU A 1 101 ? -3.682 15.947 8.314 1.00 69.50 101 LEU A O 1
ATOM 827 N N . GLY A 1 102 ? -1.464 16.089 8.052 1.00 66.19 102 GLY A N 1
ATOM 828 C CA . GLY A 1 102 ? -1.495 17.044 6.939 1.00 66.19 102 GLY A CA 1
ATOM 829 C C . GLY A 1 102 ? -1.904 18.480 7.303 1.00 66.19 102 GLY A C 1
ATOM 830 O O . GLY A 1 102 ? -2.058 19.302 6.399 1.00 66.19 102 GLY A O 1
ATOM 831 N N . PHE A 1 103 ? -2.080 18.812 8.586 1.00 74.69 103 PHE A N 1
ATOM 832 C CA . PHE A 1 103 ? -2.357 20.172 9.054 1.00 74.69 103 PHE A CA 1
ATOM 833 C C . PHE A 1 103 ? -1.054 20.856 9.467 1.00 74.69 103 PHE A C 1
ATOM 835 O O . PHE A 1 103 ? -0.478 20.550 10.503 1.00 74.69 103 PHE A O 1
ATOM 842 N N . PHE A 1 104 ? -0.597 21.807 8.657 1.00 75.44 104 PHE A N 1
ATOM 843 C CA . PHE A 1 104 ? 0.652 22.531 8.884 1.00 75.44 104 PHE A CA 1
ATOM 844 C C . PHE A 1 104 ? 0.415 24.040 9.014 1.00 75.44 104 PHE A C 1
ATOM 846 O O . PHE A 1 104 ? -0.585 24.552 8.501 1.00 75.44 104 PHE A O 1
ATOM 853 N N . PRO A 1 105 ? 1.358 24.792 9.616 1.00 79.56 105 PRO A N 1
ATOM 854 C CA . PRO A 1 105 ? 1.423 26.238 9.439 1.00 79.56 105 PRO A CA 1
ATOM 855 C C . PRO A 1 105 ? 1.439 26.609 7.956 1.00 79.56 105 PRO A C 1
ATOM 857 O O . PRO A 1 105 ? 2.163 25.991 7.174 1.00 79.56 105 PRO A O 1
ATOM 860 N N . LYS A 1 106 ? 0.739 27.687 7.576 1.00 79.31 106 LYS A N 1
ATOM 861 C CA . LYS A 1 106 ? 0.658 28.153 6.175 1.00 79.31 106 LYS A CA 1
ATOM 862 C C . LYS A 1 106 ? 2.034 28.303 5.504 1.00 79.31 106 LYS A C 1
ATOM 864 O O . LYS A 1 106 ? 2.172 28.011 4.321 1.00 79.31 106 LYS A O 1
ATOM 869 N N . LYS A 1 107 ? 3.060 28.743 6.247 1.00 81.75 107 LYS A N 1
ATOM 870 C CA . LYS A 1 107 ? 4.439 28.882 5.735 1.00 81.75 107 LYS A CA 1
ATOM 871 C C . LYS A 1 107 ? 5.071 27.523 5.409 1.00 81.75 107 LYS A C 1
ATOM 873 O O . LYS A 1 107 ? 5.620 27.350 4.325 1.00 81.75 107 LYS A O 1
ATOM 878 N N . THR A 1 108 ? 4.971 26.565 6.326 1.00 80.44 108 THR A N 1
ATOM 879 C CA . THR A 1 108 ? 5.517 25.208 6.169 1.00 80.44 108 THR A CA 1
ATOM 880 C C . THR A 1 108 ? 4.777 24.440 5.080 1.00 80.44 108 THR A C 1
ATOM 882 O O . THR A 1 108 ? 5.401 23.804 4.240 1.00 80.44 108 THR A O 1
ATOM 885 N N . GLU A 1 109 ? 3.454 24.579 5.026 1.00 82.38 109 GLU A N 1
ATOM 886 C CA . GLU A 1 109 ? 2.621 23.996 3.979 1.00 82.38 109 GLU A CA 1
ATOM 887 C C . GLU A 1 109 ? 3.021 24.484 2.581 1.00 82.38 109 GLU A C 1
ATOM 889 O O . GLU A 1 109 ? 3.215 23.674 1.677 1.00 82.38 109 GLU A O 1
ATOM 894 N N . ARG A 1 110 ? 3.218 25.801 2.407 1.00 84.62 110 ARG A N 1
ATOM 895 C CA . ARG A 1 110 ? 3.706 26.367 1.140 1.00 84.62 110 ARG A CA 1
ATOM 896 C C . ARG A 1 110 ? 5.066 25.795 0.748 1.00 84.62 110 ARG A C 1
ATOM 898 O O . ARG A 1 110 ? 5.249 25.451 -0.412 1.00 84.62 110 ARG A O 1
ATOM 905 N N . ARG A 1 111 ? 5.998 25.651 1.698 1.00 85.69 111 ARG A N 1
ATOM 906 C CA . ARG A 1 111 ? 7.310 25.034 1.433 1.00 85.69 111 ARG A CA 1
ATOM 907 C C . ARG A 1 111 ? 7.167 23.590 0.959 1.00 85.69 111 ARG A C 1
ATOM 909 O O . ARG A 1 111 ? 7.780 23.239 -0.040 1.00 85.69 111 ARG A O 1
ATOM 916 N N . PHE A 1 112 ? 6.321 22.787 1.608 1.00 86.25 112 PHE A N 1
ATOM 917 C CA . PHE A 1 112 ? 6.043 21.421 1.160 1.00 86.25 112 PHE A CA 1
ATOM 918 C C . PHE A 1 112 ? 5.457 21.391 -0.253 1.00 86.25 112 PHE A C 1
ATOM 920 O O . PHE A 1 112 ? 5.935 20.625 -1.082 1.00 86.25 112 PHE A O 1
ATOM 927 N N . PHE A 1 113 ? 4.478 22.244 -0.568 1.00 87.12 113 PHE A N 1
ATOM 928 C CA . PHE A 1 113 ? 3.930 22.307 -1.925 1.00 87.12 113 PHE A CA 1
ATOM 929 C C . PHE A 1 113 ? 4.946 22.770 -2.968 1.00 87.12 113 PHE A C 1
ATOM 931 O O . PHE A 1 113 ? 4.929 22.242 -4.073 1.00 87.12 113 PHE A O 1
ATOM 938 N N . ILE A 1 114 ? 5.840 23.704 -2.636 1.00 88.94 114 ILE A N 1
ATOM 939 C CA . ILE A 1 114 ? 6.916 24.129 -3.541 1.00 88.94 114 ILE A CA 1
ATOM 940 C C . ILE A 1 114 ? 7.894 22.977 -3.777 1.00 88.94 114 ILE A C 1
ATOM 942 O O . ILE A 1 114 ? 8.204 22.684 -4.924 1.00 88.94 114 ILE A O 1
ATOM 946 N N . ILE A 1 115 ? 8.340 22.293 -2.719 1.00 89.44 115 ILE A N 1
ATOM 947 C CA . ILE A 1 115 ? 9.278 21.164 -2.823 1.00 89.44 115 ILE A CA 1
ATOM 948 C C . ILE A 1 115 ? 8.657 20.032 -3.644 1.00 89.44 115 ILE A C 1
ATOM 950 O O . ILE A 1 115 ? 9.268 19.553 -4.598 1.00 89.44 115 ILE A O 1
ATOM 954 N N . TYR A 1 116 ? 7.427 19.627 -3.320 1.00 89.56 116 TYR A N 1
ATOM 955 C CA . TYR A 1 116 ? 6.749 18.579 -4.072 1.00 89.56 116 TYR A CA 1
ATOM 956 C C . TYR A 1 116 ? 6.408 19.017 -5.501 1.00 89.56 116 TYR A C 1
ATOM 958 O O . TYR A 1 116 ? 6.568 18.231 -6.426 1.00 89.56 116 TYR A O 1
ATOM 966 N N . GLY A 1 117 ? 5.977 20.262 -5.710 1.00 89.44 117 GLY A N 1
ATOM 967 C CA . GLY A 1 117 ? 5.687 20.804 -7.038 1.00 89.44 117 GLY A CA 1
ATOM 968 C C . GLY A 1 117 ? 6.930 20.857 -7.925 1.00 89.44 117 GLY A C 1
ATOM 969 O O . GLY A 1 117 ? 6.883 20.413 -9.070 1.00 89.44 117 GLY A O 1
ATOM 970 N N . ALA A 1 118 ? 8.061 21.307 -7.377 1.00 90.25 118 ALA A N 1
ATOM 971 C CA . ALA A 1 118 ? 9.351 21.291 -8.058 1.00 90.25 118 ALA A CA 1
ATOM 972 C C . ALA A 1 118 ? 9.791 19.859 -8.392 1.00 90.25 118 ALA A C 1
ATOM 974 O O . ALA A 1 118 ? 10.223 19.603 -9.511 1.00 90.25 118 ALA A O 1
ATOM 975 N N . ALA A 1 119 ? 9.623 18.908 -7.469 1.00 89.81 119 ALA A N 1
ATOM 976 C CA . ALA A 1 119 ? 9.949 17.505 -7.710 1.00 89.81 119 ALA A CA 1
ATOM 977 C C . ALA A 1 119 ? 9.033 16.837 -8.753 1.00 89.81 119 ALA A C 1
ATOM 979 O O . ALA A 1 119 ? 9.514 16.032 -9.547 1.00 89.81 119 ALA A O 1
ATOM 980 N N . ILE A 1 120 ? 7.743 17.194 -8.804 1.00 90.19 120 ILE A N 1
ATOM 981 C CA . ILE A 1 120 ? 6.819 16.758 -9.864 1.00 90.19 120 ILE A CA 1
ATOM 982 C C . ILE A 1 120 ? 7.270 17.317 -11.215 1.00 90.19 120 ILE A C 1
ATOM 984 O O . ILE A 1 120 ? 7.370 16.558 -12.175 1.00 90.19 120 ILE A O 1
ATOM 988 N N . ALA A 1 121 ? 7.568 18.618 -11.291 1.00 89.81 121 ALA A N 1
ATOM 989 C CA . ALA A 1 121 ? 8.023 19.255 -12.524 1.00 89.81 121 ALA A CA 1
ATOM 990 C C . ALA A 1 121 ? 9.340 18.640 -13.020 1.00 89.81 121 ALA A C 1
ATOM 992 O O . ALA A 1 121 ? 9.438 18.253 -14.181 1.00 89.81 121 ALA A O 1
ATOM 993 N N . LEU A 1 122 ? 10.318 18.466 -12.128 1.00 89.00 122 LEU A N 1
ATOM 994 C CA . LEU A 1 122 ? 11.602 17.838 -12.438 1.00 89.00 122 LEU A CA 1
ATOM 995 C C . LEU A 1 122 ? 11.410 16.376 -12.869 1.00 89.00 122 LEU A C 1
ATOM 997 O O . LEU A 1 122 ? 11.971 15.951 -13.877 1.00 89.00 122 LEU A O 1
ATOM 1001 N N . GLY A 1 123 ? 10.548 15.629 -12.174 1.00 86.25 123 GLY A N 1
ATOM 1002 C CA . GLY A 1 123 ? 10.181 14.265 -12.547 1.00 86.25 123 GLY A CA 1
ATOM 1003 C C . GLY A 1 123 ? 9.571 14.178 -13.949 1.00 86.25 123 GLY A C 1
ATOM 1004 O O . GLY A 1 123 ? 9.979 13.331 -14.738 1.00 86.25 123 GLY A O 1
ATOM 1005 N N . LEU A 1 124 ? 8.659 15.088 -14.302 1.00 88.12 124 LEU A N 1
ATOM 1006 C CA . LEU A 1 124 ? 8.069 15.163 -15.644 1.00 88.12 124 LEU A CA 1
ATOM 1007 C C . LEU A 1 124 ? 9.104 15.524 -16.714 1.00 88.12 124 LEU A C 1
ATOM 1009 O O . LEU A 1 124 ? 9.115 14.905 -17.777 1.00 88.12 124 LEU A O 1
ATOM 1013 N N . VAL A 1 125 ? 10.011 16.463 -16.429 1.00 87.75 125 VAL A N 1
ATOM 1014 C CA . VAL A 1 125 ? 11.122 16.798 -17.334 1.00 87.75 125 VAL A CA 1
ATOM 1015 C C . VAL A 1 125 ? 11.990 15.567 -17.591 1.00 87.75 125 VAL A C 1
ATOM 1017 O O . VAL A 1 125 ? 12.309 15.284 -18.740 1.00 87.75 125 VAL A O 1
ATOM 1020 N N . PHE A 1 126 ? 12.307 14.789 -16.556 1.00 84.81 126 PHE A N 1
ATOM 1021 C CA . PHE A 1 126 ? 13.120 13.574 -16.677 1.00 84.81 126 PHE A CA 1
ATOM 1022 C C . PHE A 1 126 ? 12.416 12.445 -17.448 1.00 84.81 126 PHE A C 1
ATOM 1024 O O . PHE A 1 126 ? 13.080 11.578 -18.015 1.00 84.81 126 PHE A O 1
ATOM 1031 N N . LEU A 1 127 ? 11.080 12.444 -17.481 1.00 82.94 127 LEU A N 1
ATOM 1032 C CA . LEU A 1 127 ? 10.286 11.476 -18.241 1.00 82.94 127 LEU A CA 1
ATOM 1033 C C . LEU A 1 127 ? 10.148 11.856 -19.721 1.00 82.94 127 LEU A C 1
ATOM 1035 O O . LEU A 1 127 ? 10.202 10.973 -20.581 1.00 82.94 127 LEU A O 1
ATOM 1039 N N . ILE A 1 128 ? 9.966 13.149 -20.008 1.00 83.19 128 ILE A N 1
ATOM 1040 C CA . ILE A 1 128 ? 9.664 13.672 -21.350 1.00 83.19 128 ILE A CA 1
ATOM 1041 C C . ILE A 1 128 ? 10.946 13.990 -22.129 1.00 83.19 128 ILE A C 1
ATOM 1043 O O . ILE A 1 128 ? 11.051 13.659 -23.309 1.00 83.19 128 ILE A O 1
ATOM 1047 N N . VAL A 1 129 ? 11.928 14.623 -21.484 1.00 80.94 129 VAL A N 1
ATOM 1048 C CA . VAL A 1 129 ? 13.158 15.087 -22.132 1.00 80.94 129 VAL A CA 1
ATOM 1049 C C . VAL A 1 129 ? 14.231 14.005 -22.051 1.00 80.94 129 VAL A C 1
ATOM 1051 O O . VAL A 1 129 ? 14.535 13.468 -20.986 1.00 80.94 129 VAL A O 1
ATOM 1054 N N . ASN A 1 130 ? 14.860 13.701 -23.187 1.00 72.69 130 ASN A N 1
ATOM 1055 C CA . ASN A 1 130 ? 16.001 12.792 -23.226 1.00 72.69 130 ASN A CA 1
ATOM 1056 C C . ASN A 1 130 ? 17.253 13.498 -22.687 1.00 72.69 130 ASN A C 1
ATOM 1058 O O . ASN A 1 130 ? 17.986 14.138 -23.431 1.00 72.69 130 ASN A O 1
ATOM 1062 N N . LEU A 1 131 ? 17.514 13.337 -21.389 1.00 72.50 131 LEU A N 1
ATOM 1063 C CA . LEU A 1 131 ? 18.666 13.921 -20.685 1.00 72.50 131 LEU A CA 1
ATOM 1064 C C . LEU A 1 131 ? 19.953 13.088 -20.803 1.00 72.50 131 LEU A C 1
ATOM 1066 O O . LEU A 1 131 ? 20.963 13.410 -20.188 1.00 72.50 131 LEU A O 1
ATOM 1070 N N . SER A 1 132 ? 19.949 12.045 -21.636 1.00 61.09 132 SER A N 1
ATOM 1071 C CA . SER A 1 132 ? 21.141 11.242 -21.943 1.00 61.09 132 SER A CA 1
ATOM 1072 C C . SER A 1 132 ? 22.383 12.054 -22.366 1.00 61.09 132 SER A C 1
ATOM 1074 O O . SER A 1 132 ? 23.475 11.604 -22.032 1.00 61.09 132 SER A O 1
ATOM 1076 N N . PRO A 1 133 ? 22.277 13.219 -23.047 1.00 64.62 133 PRO A N 1
ATOM 1077 C CA . PRO A 1 133 ? 23.444 14.029 -23.413 1.00 64.62 133 PRO A CA 1
ATOM 1078 C C . PRO A 1 133 ? 24.150 14.719 -22.235 1.00 64.62 133 PRO A C 1
ATOM 1080 O O . PRO A 1 133 ? 25.262 15.203 -22.406 1.00 64.62 133 PRO A O 1
ATOM 1083 N N . LEU A 1 134 ? 23.528 14.789 -21.049 1.00 62.91 134 LEU A N 1
ATOM 1084 C CA . LEU A 1 134 ? 24.120 15.443 -19.871 1.00 62.91 134 LEU A CA 1
ATOM 1085 C C . LEU A 1 134 ? 25.250 14.632 -19.231 1.00 62.91 134 LEU A C 1
ATOM 1087 O O . LEU A 1 134 ? 26.049 15.195 -18.487 1.00 62.91 134 LEU A O 1
ATOM 1091 N N . ILE A 1 135 ? 25.331 13.327 -19.506 1.00 61.69 135 ILE A N 1
ATOM 1092 C CA . ILE A 1 135 ? 26.447 12.486 -19.071 1.00 61.69 135 ILE A CA 1
ATOM 1093 C C . ILE A 1 135 ? 27.337 12.229 -20.292 1.00 61.69 135 ILE A C 1
ATOM 1095 O O . ILE A 1 135 ? 26.883 11.580 -21.236 1.00 61.69 135 ILE A O 1
ATOM 1099 N N . PRO A 1 136 ? 28.602 12.693 -20.294 1.00 62.25 136 PRO A N 1
ATOM 1100 C CA . PRO A 1 136 ? 29.531 12.404 -21.377 1.00 62.25 136 PRO A CA 1
ATOM 1101 C C . PRO A 1 136 ? 29.672 10.891 -21.571 1.00 62.25 136 PRO A C 1
ATOM 1103 O O . PRO A 1 136 ? 29.956 10.159 -20.613 1.00 62.25 136 PRO A O 1
ATOM 1106 N N . ALA A 1 137 ? 29.515 10.432 -22.815 1.00 55.00 137 ALA A N 1
ATOM 1107 C CA . ALA A 1 137 ? 29.552 9.014 -23.183 1.00 55.00 137 ALA A CA 1
ATOM 1108 C C . ALA A 1 137 ? 30.871 8.306 -22.795 1.00 55.00 137 ALA A C 1
ATOM 1110 O O . ALA A 1 137 ? 30.884 7.091 -22.636 1.00 55.00 137 ALA A O 1
ATOM 1111 N N . GLY A 1 138 ? 31.960 9.061 -22.588 1.00 54.59 138 GLY A N 1
ATOM 1112 C CA . GLY A 1 138 ? 33.270 8.553 -22.157 1.00 54.59 138 GLY A CA 1
ATOM 1113 C C . GLY A 1 138 ? 33.503 8.495 -20.640 1.00 54.59 138 GLY A C 1
ATOM 1114 O O . GLY A 1 138 ? 34.602 8.161 -20.204 1.00 54.59 138 GLY A O 1
ATOM 1115 N N . SER A 1 139 ? 32.520 8.842 -19.804 1.00 66.06 139 SER A N 1
ATOM 1116 C CA . SER A 1 139 ? 32.683 8.775 -18.344 1.00 66.06 139 SER A CA 1
ATOM 1117 C C . SER A 1 139 ? 32.628 7.326 -17.829 1.00 66.06 139 SER A C 1
ATOM 1119 O O . SER A 1 139 ? 31.803 6.526 -18.275 1.00 66.06 139 SER A O 1
ATOM 1121 N N . LYS A 1 140 ? 33.455 6.982 -16.823 1.00 65.19 140 LYS A N 1
ATOM 1122 C CA . LYS A 1 140 ? 33.419 5.661 -16.146 1.00 65.19 140 LYS A CA 1
ATOM 1123 C C . LYS A 1 140 ? 32.014 5.296 -15.642 1.00 65.19 140 LYS A C 1
ATOM 1125 O O . LYS A 1 140 ? 31.665 4.120 -15.585 1.00 65.19 140 LYS A O 1
ATOM 1130 N N . LEU A 1 141 ? 31.204 6.305 -15.317 1.00 62.38 141 LEU A N 1
ATOM 1131 C CA . LEU A 1 141 ? 29.817 6.159 -14.882 1.00 62.38 141 LEU A CA 1
ATOM 1132 C C . LEU A 1 141 ? 28.901 5.686 -16.021 1.00 62.38 141 LEU A C 1
ATOM 1134 O O . LEU A 1 141 ? 28.173 4.716 -15.834 1.00 62.38 141 LEU A O 1
ATOM 1138 N N . ALA A 1 142 ? 28.983 6.296 -17.209 1.00 61.97 142 ALA A N 1
ATOM 1139 C CA . ALA A 1 142 ? 28.200 5.876 -18.375 1.00 61.97 142 ALA A CA 1
ATOM 1140 C C . ALA A 1 142 ? 28.560 4.451 -18.822 1.00 61.97 142 ALA A C 1
ATOM 1142 O O . ALA A 1 142 ? 27.674 3.649 -19.110 1.00 61.97 142 ALA A O 1
ATOM 1143 N N . HIS A 1 143 ? 29.850 4.106 -18.809 1.00 61.50 143 HIS A N 1
ATOM 1144 C CA . HIS A 1 143 ? 30.304 2.766 -19.182 1.00 61.50 143 HIS A CA 1
ATOM 1145 C C . HIS A 1 143 ? 29.867 1.699 -18.166 1.00 61.50 143 HIS A C 1
ATOM 1147 O O . HIS A 1 143 ? 29.462 0.606 -18.553 1.00 61.50 143 HIS A O 1
ATOM 1153 N N . THR A 1 144 ? 29.897 2.015 -16.866 1.00 65.94 144 THR A N 1
ATOM 1154 C CA . THR A 1 144 ? 29.388 1.112 -15.819 1.00 65.94 144 THR A CA 1
ATOM 1155 C C . THR A 1 144 ? 27.874 0.928 -15.930 1.00 65.94 144 THR A C 1
ATOM 1157 O O . THR A 1 144 ? 27.396 -0.192 -15.806 1.00 65.94 144 THR A O 1
ATOM 1160 N N . ILE A 1 145 ? 27.121 2.000 -16.204 1.00 67.69 145 ILE A N 1
ATOM 1161 C CA . ILE A 1 145 ? 25.656 1.950 -16.328 1.00 67.69 145 ILE A CA 1
ATOM 1162 C C . ILE A 1 145 ? 25.224 1.170 -17.571 1.00 67.69 145 ILE A C 1
ATOM 1164 O O . ILE A 1 145 ? 24.333 0.336 -17.471 1.00 67.69 145 ILE A O 1
ATOM 1168 N N . ASN A 1 146 ? 25.860 1.403 -18.721 1.00 69.25 146 ASN A N 1
ATOM 1169 C CA . ASN A 1 146 ? 25.496 0.735 -19.973 1.00 69.25 146 ASN A CA 1
ATOM 1170 C C . ASN A 1 146 ? 25.882 -0.756 -19.991 1.00 69.25 146 ASN A C 1
ATOM 1172 O O . ASN A 1 146 ? 25.320 -1.520 -20.770 1.00 69.25 146 ASN A O 1
ATOM 1176 N N . ASN A 1 147 ? 26.803 -1.177 -19.117 1.00 69.25 147 ASN A N 1
ATOM 1177 C CA . ASN A 1 147 ? 27.139 -2.587 -18.910 1.00 69.25 147 ASN A CA 1
ATOM 1178 C C . ASN A 1 147 ? 26.111 -3.332 -18.031 1.00 69.25 147 ASN A C 1
ATOM 1180 O O . ASN A 1 147 ? 26.187 -4.556 -17.915 1.00 69.25 147 ASN A O 1
ATOM 1184 N N . LEU A 1 148 ? 25.161 -2.636 -17.391 1.00 69.81 148 LEU A N 1
ATOM 1185 C CA . LEU A 1 148 ? 24.128 -3.266 -16.564 1.00 69.81 148 LEU A CA 1
ATOM 1186 C C . LEU A 1 148 ? 22.998 -3.809 -17.445 1.00 69.81 148 LEU A C 1
ATOM 1188 O O . LEU A 1 148 ? 22.468 -3.123 -18.317 1.00 69.81 148 LEU A O 1
ATOM 1192 N N . SER A 1 149 ? 22.585 -5.055 -17.198 1.00 62.88 149 SER A N 1
ATOM 1193 C CA . SER A 1 149 ? 21.578 -5.720 -18.030 1.00 62.88 149 SER A CA 1
ATOM 1194 C C . SER A 1 149 ? 20.244 -4.963 -18.026 1.00 62.88 149 SER A C 1
ATOM 1196 O O . SER A 1 149 ? 19.626 -4.792 -16.970 1.00 62.88 149 SER A O 1
ATOM 1198 N N . GLY A 1 150 ? 19.771 -4.563 -19.208 1.00 63.53 150 GLY A N 1
ATOM 1199 C CA . GLY A 1 150 ? 18.452 -3.950 -19.402 1.00 63.53 150 GLY A CA 1
ATOM 1200 C C . GLY A 1 150 ? 18.332 -2.487 -18.965 1.00 63.53 150 GLY A C 1
ATOM 1201 O O . GLY A 1 150 ? 17.212 -1.981 -18.906 1.00 63.53 150 GLY A O 1
ATOM 1202 N N . ILE A 1 151 ? 19.445 -1.812 -18.645 1.00 72.50 151 ILE A N 1
ATOM 1203 C CA . ILE A 1 151 ? 19.465 -0.396 -18.253 1.00 72.50 151 ILE A CA 1
ATOM 1204 C C . ILE A 1 151 ? 20.490 0.352 -19.103 1.00 72.50 151 ILE A C 1
ATOM 1206 O O . ILE A 1 151 ? 21.654 -0.007 -19.184 1.00 72.50 151 ILE A O 1
ATOM 1210 N N . ASN A 1 152 ? 20.038 1.443 -19.704 1.00 76.69 152 ASN A N 1
ATOM 1211 C CA . ASN A 1 152 ? 20.858 2.439 -20.374 1.00 76.69 152 ASN A CA 1
ATOM 1212 C C . ASN A 1 152 ? 20.854 3.757 -19.573 1.00 76.69 152 ASN A C 1
ATOM 1214 O O . AS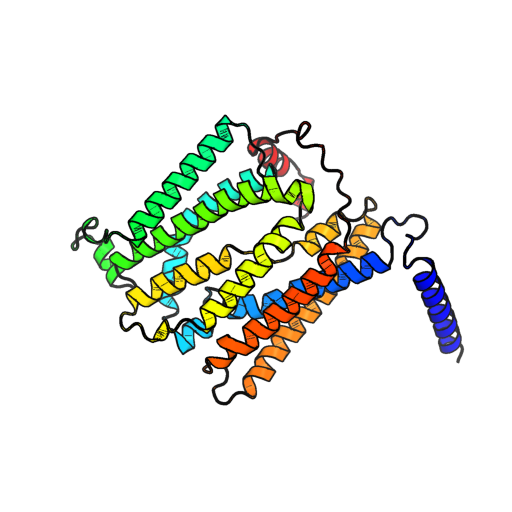N A 1 152 ? 19.964 4.025 -18.755 1.00 76.69 152 ASN A O 1
ATOM 1218 N N . THR A 1 153 ? 21.808 4.638 -19.849 1.00 71.19 153 THR A N 1
ATOM 1219 C CA . THR A 1 153 ? 21.898 5.974 -19.244 1.00 71.19 153 THR A CA 1
ATOM 1220 C C . THR A 1 153 ? 20.591 6.772 -19.415 1.00 71.19 153 THR A C 1
ATOM 1222 O O . THR A 1 153 ? 20.096 7.372 -18.460 1.00 71.19 153 THR A O 1
ATOM 1225 N N . LYS A 1 154 ? 19.939 6.676 -20.587 1.00 75.44 154 LYS A N 1
ATOM 1226 C CA . LYS A 1 154 ? 18.597 7.244 -20.858 1.00 75.44 154 LYS A CA 1
ATOM 1227 C C . LYS A 1 154 ? 17.538 6.748 -19.862 1.00 75.44 154 LYS A C 1
ATOM 1229 O O . LYS A 1 154 ? 16.727 7.532 -19.375 1.00 75.44 154 LYS A O 1
ATOM 1234 N N . THR A 1 155 ? 17.526 5.452 -19.555 1.00 77.38 155 THR A N 1
ATOM 1235 C CA . THR A 1 155 ? 16.538 4.854 -18.644 1.00 77.38 155 THR A CA 1
ATOM 1236 C C . THR A 1 155 ? 16.784 5.179 -17.183 1.00 77.38 155 THR A C 1
ATOM 1238 O O . THR A 1 155 ? 15.810 5.319 -16.454 1.00 77.38 155 THR A O 1
ATOM 1241 N N . VAL A 1 156 ? 18.037 5.362 -16.752 1.00 80.94 156 VAL A N 1
ATOM 1242 C CA . VAL A 1 156 ? 18.339 5.760 -15.365 1.00 80.94 156 VAL A CA 1
ATOM 1243 C C . VAL A 1 156 ? 17.690 7.102 -15.036 1.00 80.94 156 VAL A C 1
ATOM 1245 O O . VAL A 1 156 ? 16.996 7.215 -14.027 1.00 80.94 156 VAL A O 1
ATOM 1248 N N . PHE A 1 157 ? 17.825 8.095 -15.920 1.00 83.06 157 PHE A N 1
ATOM 1249 C CA . PHE A 1 157 ? 17.160 9.388 -15.742 1.00 83.06 157 PHE A CA 1
ATOM 1250 C C . PHE A 1 157 ? 15.640 9.255 -15.688 1.00 83.06 157 PHE A C 1
ATOM 1252 O O . PHE A 1 157 ? 15.010 9.845 -14.811 1.00 83.06 157 PHE A O 1
ATOM 1259 N N . LYS A 1 158 ? 15.052 8.423 -16.556 1.00 85.06 158 LYS A N 1
ATOM 1260 C CA . LYS A 1 158 ? 13.609 8.154 -16.526 1.00 85.06 158 LYS A CA 1
ATOM 1261 C C . LYS A 1 158 ? 13.173 7.484 -15.223 1.00 85.06 158 LYS A C 1
ATOM 1263 O O . LYS A 1 158 ? 12.166 7.892 -14.662 1.00 85.06 158 LYS A O 1
ATOM 1268 N N . ILE A 1 159 ? 13.928 6.514 -14.705 1.00 85.38 159 ILE A N 1
ATOM 1269 C CA . ILE A 1 159 ? 13.650 5.828 -13.429 1.00 85.38 159 ILE A CA 1
ATOM 1270 C C . ILE A 1 159 ? 13.705 6.812 -12.252 1.00 85.38 159 ILE A C 1
ATOM 1272 O O . ILE A 1 159 ? 12.791 6.834 -11.426 1.00 85.38 159 ILE A O 1
ATOM 1276 N N . ILE A 1 160 ? 14.724 7.675 -12.202 1.00 86.12 160 ILE A N 1
ATOM 1277 C CA . ILE A 1 160 ? 14.811 8.748 -11.201 1.00 86.12 160 ILE A CA 1
ATOM 1278 C C . ILE A 1 160 ? 13.614 9.697 -11.352 1.00 86.12 160 ILE A C 1
ATOM 1280 O O . ILE A 1 160 ? 12.972 10.045 -10.361 1.00 86.12 160 ILE A O 1
ATOM 1284 N N . GLY A 1 161 ? 13.252 10.051 -12.588 1.00 86.62 161 GLY A N 1
ATOM 1285 C CA . GLY A 1 161 ? 12.077 10.862 -12.899 1.00 86.62 161 GLY A CA 1
ATOM 1286 C C . GLY A 1 161 ? 10.774 10.252 -12.379 1.00 86.62 161 GLY A C 1
ATOM 1287 O O . GLY A 1 161 ? 10.011 10.938 -11.696 1.00 86.62 161 GLY A O 1
ATOM 1288 N N . VAL A 1 162 ? 10.555 8.949 -12.607 1.00 88.88 162 VAL A N 1
ATOM 1289 C CA . VAL A 1 162 ? 9.424 8.187 -12.047 1.00 88.88 162 VAL A CA 1
ATOM 1290 C C . VAL A 1 162 ? 9.409 8.295 -10.526 1.00 88.88 162 VAL A C 1
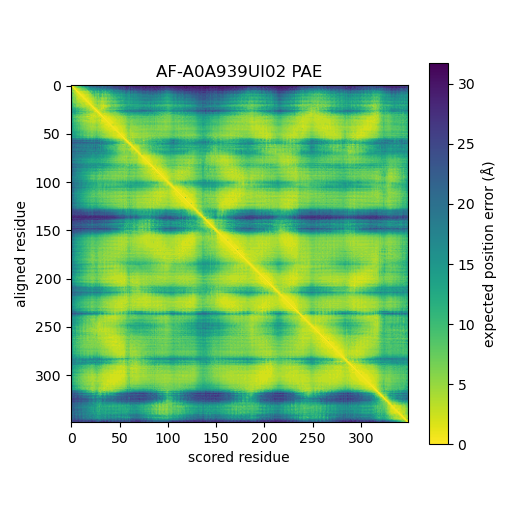ATOM 1292 O O . VAL A 1 162 ? 8.359 8.540 -9.933 1.00 88.88 162 VAL A O 1
ATOM 1295 N N . GLN A 1 163 ? 10.552 8.111 -9.871 1.00 87.25 163 GLN A N 1
ATOM 1296 C CA . GLN A 1 163 ? 10.606 8.101 -8.416 1.00 87.25 163 GLN A CA 1
ATOM 1297 C C . GLN A 1 163 ? 10.324 9.480 -7.812 1.00 87.25 163 GLN A C 1
ATOM 1299 O O . GLN A 1 163 ? 9.576 9.575 -6.838 1.00 87.25 163 GLN A O 1
ATOM 1304 N N . LEU A 1 164 ? 10.891 10.542 -8.387 1.00 88.25 164 LEU A N 1
ATOM 1305 C CA . LEU A 1 164 ? 10.620 11.915 -7.964 1.00 88.25 164 LEU A CA 1
ATOM 1306 C C . LEU A 1 164 ? 9.146 12.259 -8.168 1.00 88.25 164 LEU A C 1
ATOM 1308 O O . LEU A 1 164 ? 8.494 12.733 -7.241 1.00 88.25 164 LEU A O 1
ATOM 1312 N N . PHE A 1 165 ? 8.607 11.947 -9.349 1.00 90.50 165 PHE A N 1
ATOM 1313 C CA . PHE A 1 165 ? 7.213 12.204 -9.684 1.00 90.50 165 PHE A CA 1
ATOM 1314 C C . PHE A 1 165 ? 6.256 11.473 -8.738 1.00 90.50 165 PHE A C 1
ATOM 1316 O O . PHE A 1 165 ? 5.394 12.099 -8.124 1.00 90.50 165 PHE A O 1
ATOM 1323 N N . THR A 1 166 ? 6.412 10.156 -8.587 1.00 88.81 166 THR A N 1
ATOM 1324 C CA . THR A 1 166 ? 5.472 9.337 -7.810 1.00 88.81 166 THR A CA 1
ATOM 1325 C C . THR A 1 166 ? 5.522 9.684 -6.323 1.00 88.81 166 THR A C 1
ATOM 1327 O O . THR A 1 166 ? 4.470 9.916 -5.727 1.00 88.81 166 THR A O 1
ATOM 1330 N N . ASN A 1 167 ? 6.708 9.821 -5.718 1.00 87.81 167 ASN A N 1
ATOM 1331 C CA . ASN A 1 167 ? 6.818 10.181 -4.300 1.00 87.81 167 ASN A CA 1
ATOM 1332 C C . ASN A 1 167 ? 6.332 11.606 -4.016 1.00 87.81 167 ASN A C 1
ATOM 1334 O O . ASN A 1 167 ? 5.619 11.826 -3.033 1.00 87.81 167 ASN A O 1
ATOM 1338 N N . ALA A 1 168 ? 6.646 12.567 -4.885 1.00 87.44 168 ALA A N 1
ATOM 1339 C CA . ALA A 1 168 ? 6.178 13.933 -4.706 1.00 87.44 168 ALA A CA 1
ATOM 1340 C C . ALA A 1 168 ? 4.659 14.051 -4.883 1.00 87.44 168 ALA A C 1
ATOM 1342 O O . ALA A 1 168 ? 3.985 14.691 -4.071 1.00 87.44 168 ALA A O 1
ATOM 1343 N N . PHE A 1 169 ? 4.099 13.358 -5.878 1.00 89.62 169 PHE A N 1
ATOM 1344 C CA . PHE A 1 169 ? 2.654 13.237 -6.041 1.00 89.62 169 PHE A CA 1
ATOM 1345 C C . PHE A 1 169 ? 2.002 12.585 -4.814 1.00 89.62 169 PHE A C 1
ATOM 1347 O O . PHE A 1 169 ? 0.988 13.086 -4.325 1.00 89.62 169 PHE A O 1
ATOM 1354 N N . SER A 1 170 ? 2.613 11.532 -4.253 1.00 87.50 170 SER A N 1
ATOM 1355 C CA . SER A 1 170 ? 2.177 10.907 -2.996 1.00 87.50 170 SER A CA 1
ATOM 1356 C C . SER A 1 170 ? 2.078 11.922 -1.860 1.00 87.50 170 SER A C 1
ATOM 1358 O O . SER A 1 170 ? 1.063 11.975 -1.168 1.00 87.50 170 SER A O 1
ATOM 1360 N N . GLY A 1 171 ? 3.106 12.760 -1.692 1.00 85.44 171 GLY A N 1
ATOM 1361 C CA . GLY A 1 171 ? 3.169 13.787 -0.653 1.00 85.44 171 GLY A CA 1
ATOM 1362 C C . GLY A 1 171 ? 2.047 14.819 -0.765 1.00 85.44 171 GLY A C 1
ATOM 1363 O O . GLY A 1 171 ? 1.293 15.020 0.191 1.00 85.44 171 GLY A O 1
ATOM 1364 N N . VAL A 1 172 ? 1.875 15.416 -1.950 1.00 87.12 172 VAL A N 1
ATOM 1365 C CA . VAL A 1 172 ? 0.804 16.393 -2.243 1.00 87.12 172 VAL A CA 1
ATOM 1366 C C . VAL A 1 172 ? -0.570 15.782 -1.997 1.00 87.12 172 VAL A C 1
ATOM 1368 O O . VAL A 1 172 ? -1.407 16.350 -1.289 1.00 87.12 172 VAL A O 1
ATOM 1371 N N . ARG A 1 173 ? -0.790 14.587 -2.549 1.00 87.06 173 ARG A N 1
ATOM 1372 C CA . ARG A 1 173 ? -2.035 13.834 -2.416 1.00 87.06 173 ARG A CA 1
ATOM 1373 C C . ARG A 1 173 ? -2.338 13.510 -0.955 1.00 87.06 173 ARG A C 1
ATOM 1375 O O . ARG A 1 173 ? -3.469 13.703 -0.520 1.00 87.06 173 ARG A O 1
ATOM 1382 N N . ASN A 1 174 ? -1.346 13.065 -0.185 1.00 84.44 174 ASN A N 1
ATOM 1383 C CA . ASN A 1 174 ? -1.514 12.727 1.227 1.00 84.44 174 ASN A CA 1
ATOM 1384 C C . ASN A 1 174 ? -1.895 13.957 2.060 1.00 84.44 174 ASN A C 1
ATOM 1386 O O . ASN A 1 174 ? -2.780 13.849 2.906 1.00 84.44 174 ASN A O 1
ATOM 1390 N N . ILE A 1 175 ? -1.299 15.127 1.803 1.00 85.06 175 ILE A N 1
ATOM 1391 C CA . ILE A 1 175 ? -1.701 16.384 2.459 1.00 85.06 175 ILE A CA 1
ATOM 1392 C C . ILE A 1 175 ? -3.162 16.711 2.118 1.00 85.06 175 ILE A C 1
ATOM 1394 O O . ILE A 1 175 ? -3.974 16.950 3.014 1.00 85.06 175 ILE A O 1
ATOM 1398 N N . PHE A 1 176 ? -3.520 16.667 0.833 1.00 85.44 176 PHE A N 1
ATOM 1399 C CA . PHE A 1 176 ? -4.868 16.993 0.365 1.00 85.44 176 PHE A CA 1
ATOM 1400 C C . PHE A 1 176 ? -5.941 16.043 0.924 1.00 85.44 176 PHE A C 1
ATOM 1402 O O . PHE A 1 176 ? -6.951 16.484 1.480 1.00 85.44 176 PHE A O 1
ATOM 1409 N N . TRP A 1 177 ? -5.721 14.730 0.823 1.00 83.81 177 TRP A N 1
ATOM 1410 C CA . TRP A 1 177 ? -6.646 13.723 1.339 1.00 83.81 177 TRP A CA 1
ATOM 1411 C C . TRP A 1 177 ? -6.785 13.792 2.845 1.00 83.81 177 TRP A C 1
ATOM 1413 O O . TRP A 1 177 ? -7.907 13.718 3.340 1.00 83.81 177 TRP A O 1
ATOM 1423 N N . ARG A 1 178 ? -5.686 13.983 3.584 1.00 82.25 178 ARG A N 1
ATOM 1424 C CA . ARG A 1 178 ? -5.773 14.094 5.039 1.00 82.25 178 ARG A CA 1
ATOM 1425 C C . ARG A 1 178 ? -6.611 15.304 5.450 1.00 82.25 178 ARG A C 1
ATOM 1427 O O . ARG A 1 178 ? -7.492 15.163 6.288 1.00 82.25 178 ARG A O 1
ATOM 1434 N N . LYS A 1 179 ? -6.454 16.455 4.791 1.00 80.56 179 LYS A N 1
ATOM 1435 C CA . LYS A 1 179 ? -7.282 17.640 5.072 1.00 80.56 179 LYS A CA 1
ATOM 1436 C C . LYS A 1 179 ? -8.767 17.436 4.775 1.00 80.56 179 LYS A C 1
ATOM 1438 O O . LYS A 1 179 ? -9.605 17.886 5.550 1.00 80.56 179 LYS A O 1
ATOM 1443 N N . LYS A 1 180 ? -9.106 16.769 3.667 1.00 82.56 180 LYS A N 1
ATOM 1444 C CA . LYS A 1 180 ? -10.499 16.640 3.200 1.00 82.56 180 LYS A CA 1
ATOM 1445 C C . LYS A 1 180 ? -11.243 15.439 3.789 1.00 82.56 180 LYS A C 1
ATOM 1447 O O . LYS A 1 180 ? -12.442 15.532 4.049 1.00 82.56 180 LYS A O 1
ATOM 1452 N N . LEU A 1 181 ? -10.561 14.307 3.956 1.00 81.06 181 LEU A N 1
ATOM 1453 C CA . LEU A 1 181 ? -11.173 13.022 4.301 1.00 81.06 181 LEU A CA 1
ATOM 1454 C C . LEU A 1 181 ? -11.037 12.668 5.783 1.00 81.06 181 LEU A C 1
ATOM 1456 O O . LEU A 1 181 ? -11.964 12.063 6.316 1.00 81.06 181 LEU A O 1
ATOM 1460 N N . VAL A 1 182 ? -9.964 13.075 6.477 1.00 78.88 182 VAL A N 1
ATOM 1461 C CA . VAL A 1 182 ? -9.826 12.795 7.924 1.00 78.88 182 VAL A CA 1
ATOM 1462 C C . VAL A 1 182 ? -10.990 13.381 8.733 1.00 78.88 182 VAL A C 1
ATOM 1464 O O . VAL A 1 182 ? -11.533 12.637 9.548 1.00 78.88 182 VAL A O 1
ATOM 1467 N N . PRO A 1 183 ? -11.459 14.628 8.491 1.00 75.44 183 PRO A N 1
ATOM 1468 C CA . PRO A 1 183 ? -12.601 15.175 9.229 1.00 75.44 183 PRO A CA 1
ATOM 1469 C C . PRO A 1 183 ? -13.919 14.426 8.991 1.00 75.44 183 PRO A C 1
ATOM 1471 O O . PRO A 1 183 ? -14.805 14.473 9.834 1.00 75.44 183 PRO A O 1
ATOM 1474 N N . LYS A 1 184 ? -14.066 13.756 7.840 1.00 78.31 184 LYS A N 1
ATOM 1475 C CA . LYS A 1 184 ? -15.310 13.076 7.446 1.00 78.31 184 LYS A CA 1
ATOM 1476 C C . LYS A 1 184 ? -15.330 11.596 7.820 1.00 78.31 184 LYS A C 1
ATOM 1478 O O . LYS A 1 184 ? -16.388 11.054 8.114 1.00 78.31 184 LYS A O 1
ATOM 1483 N N . VAL A 1 185 ? -14.179 10.933 7.735 1.00 76.38 185 VAL A N 1
ATOM 1484 C CA . VAL A 1 185 ? -14.087 9.466 7.699 1.00 76.38 185 VAL A CA 1
ATOM 1485 C C . VAL A 1 185 ? -13.258 8.895 8.857 1.00 76.38 185 VAL A C 1
ATOM 1487 O O . VAL A 1 185 ? -13.373 7.707 9.156 1.00 76.38 185 VAL A O 1
ATOM 1490 N N . GLY A 1 186 ? -12.464 9.725 9.541 1.00 75.38 186 GLY A N 1
ATOM 1491 C CA . GLY A 1 186 ? -11.577 9.307 10.632 1.00 75.38 186 GLY A CA 1
ATOM 1492 C C . GLY A 1 186 ? -10.108 9.177 10.212 1.00 75.38 186 GLY A C 1
ATOM 1493 O O . GLY A 1 186 ? -9.765 9.280 9.030 1.00 75.38 186 GLY A O 1
ATOM 1494 N N . ARG A 1 187 ? -9.208 8.994 11.190 1.00 76.50 187 ARG A N 1
ATOM 1495 C CA . ARG A 1 187 ? -7.746 9.044 10.992 1.00 76.50 187 ARG A CA 1
ATOM 1496 C C . ARG A 1 187 ? -7.218 7.841 10.235 1.00 76.50 187 ARG A C 1
ATOM 1498 O O . ARG A 1 187 ? -6.233 7.982 9.528 1.00 76.50 187 ARG A O 1
ATOM 1505 N N . TYR A 1 188 ? -7.808 6.669 10.396 1.00 78.06 188 TYR A N 1
ATOM 1506 C CA . TYR A 1 188 ? -7.227 5.444 9.834 1.00 78.06 188 TYR A CA 1
ATOM 1507 C C . TYR A 1 188 ? -7.977 4.964 8.603 1.00 78.06 188 TYR A C 1
ATOM 1509 O O . TYR A 1 188 ? -7.386 4.451 7.658 1.00 78.06 188 TYR A O 1
ATOM 1517 N N . LYS A 1 189 ? -9.285 5.200 8.570 1.00 79.38 189 LYS A N 1
ATOM 1518 C CA . LYS A 1 189 ? -10.124 4.754 7.467 1.00 79.38 189 LYS A CA 1
ATOM 1519 C C . LYS A 1 189 ? -9.950 5.571 6.196 1.00 79.38 189 LYS A C 1
ATOM 1521 O O . LYS A 1 189 ? -10.171 5.025 5.121 1.00 79.38 189 LYS A O 1
ATOM 1526 N N . TYR A 1 190 ? -9.577 6.853 6.291 1.00 78.50 190 TYR A N 1
ATOM 1527 C CA . TYR A 1 190 ? -9.504 7.722 5.110 1.00 78.50 190 TYR A CA 1
ATOM 1528 C C . TYR A 1 190 ? -8.631 7.111 4.009 1.00 78.50 190 TYR A C 1
ATOM 1530 O O . TYR A 1 190 ? -9.021 7.141 2.846 1.00 78.50 190 TYR A O 1
ATOM 1538 N N . ALA A 1 191 ? -7.492 6.524 4.393 1.00 76.31 191 ALA A N 1
ATOM 1539 C CA . ALA A 1 191 ? -6.527 5.967 3.463 1.00 76.31 191 ALA A CA 1
ATOM 1540 C C . ALA A 1 191 ? -7.127 4.784 2.701 1.00 76.31 191 ALA A C 1
ATOM 1542 O O . ALA A 1 191 ? -7.024 4.760 1.478 1.00 76.31 191 ALA A O 1
ATOM 1543 N N . LEU A 1 192 ? -7.850 3.899 3.399 1.00 83.44 192 LEU A N 1
ATOM 1544 C CA . LEU A 1 192 ? -8.575 2.778 2.803 1.00 83.44 192 LEU A CA 1
ATOM 1545 C C . LEU A 1 192 ? -9.604 3.255 1.763 1.00 83.44 192 LEU A C 1
ATOM 1547 O O . LEU A 1 192 ? -9.585 2.795 0.627 1.00 83.44 192 LEU A O 1
ATOM 1551 N N . TYR A 1 193 ? -10.475 4.209 2.113 1.00 82.62 193 TYR A N 1
ATOM 1552 C CA . TYR A 1 193 ? -11.515 4.677 1.184 1.00 82.62 193 TYR A CA 1
ATOM 1553 C C . TYR A 1 193 ? -10.946 5.360 -0.056 1.00 82.62 193 TYR A C 1
ATOM 1555 O O . TYR A 1 193 ? -11.499 5.204 -1.144 1.00 82.62 193 TYR A O 1
ATOM 1563 N N . SER A 1 194 ? -9.867 6.129 0.102 1.00 82.25 194 SER A N 1
ATOM 1564 C CA . SER A 1 194 ? -9.229 6.774 -1.038 1.00 82.25 194 SER A CA 1
ATOM 1565 C C . SER A 1 194 ? -8.515 5.761 -1.925 1.00 82.25 194 SER A C 1
ATOM 1567 O O . SER A 1 194 ? -8.722 5.785 -3.131 1.00 82.25 194 SER A O 1
ATOM 1569 N N . SER A 1 195 ? -7.720 4.854 -1.348 1.00 85.75 195 SER A N 1
ATOM 1570 C CA . SER A 1 195 ? -6.743 4.065 -2.100 1.00 85.75 195 SER A CA 1
ATOM 1571 C C . SER A 1 195 ? -7.316 2.822 -2.774 1.00 85.75 195 SER A C 1
ATOM 1573 O O . SER A 1 195 ? -6.824 2.440 -3.834 1.00 85.75 195 SER A O 1
ATOM 1575 N N . VAL A 1 196 ? -8.353 2.197 -2.203 1.00 87.50 196 VAL A N 1
ATOM 1576 C CA . VAL A 1 196 ? -8.857 0.890 -2.662 1.00 87.50 196 VAL A CA 1
ATOM 1577 C C . VAL A 1 196 ? -9.313 0.924 -4.122 1.00 87.50 196 VAL A C 1
ATOM 1579 O O . VAL A 1 196 ? -8.909 0.071 -4.910 1.00 87.50 196 VAL A O 1
ATOM 1582 N N . TRP A 1 197 ? -10.099 1.930 -4.509 1.00 86.25 197 TRP A N 1
ATOM 1583 C CA . TRP A 1 197 ? -10.631 2.033 -5.872 1.00 86.25 197 TRP A CA 1
ATOM 1584 C C . TRP A 1 197 ? -9.545 2.348 -6.902 1.00 86.25 197 TRP A C 1
ATOM 1586 O O . TRP A 1 197 ? -9.511 1.748 -7.972 1.00 86.25 197 TRP A O 1
ATOM 1596 N N . GLN A 1 198 ? -8.617 3.245 -6.566 1.00 88.75 198 GLN A N 1
ATOM 1597 C CA . GLN A 1 198 ? -7.498 3.597 -7.446 1.00 88.75 198 GLN A CA 1
ATOM 1598 C C . GLN A 1 198 ? -6.563 2.407 -7.647 1.00 88.75 198 GLN A C 1
ATOM 1600 O O . GLN A 1 198 ? -6.119 2.147 -8.766 1.00 88.75 198 GLN A O 1
ATOM 1605 N N . LYS A 1 199 ? -6.321 1.640 -6.578 1.00 89.19 199 LYS A N 1
ATOM 1606 C CA . LYS A 1 199 ? -5.543 0.411 -6.657 1.00 89.19 199 LYS A CA 1
ATOM 1607 C C . LYS A 1 199 ? -6.241 -0.636 -7.517 1.00 89.19 199 LYS A C 1
ATOM 1609 O O . LYS A 1 199 ? -5.572 -1.227 -8.349 1.00 89.19 199 LYS A O 1
ATOM 1614 N N . ALA A 1 200 ? -7.557 -0.818 -7.380 1.00 89.50 200 ALA A N 1
ATOM 1615 C CA . ALA A 1 200 ? -8.332 -1.749 -8.208 1.00 89.50 200 ALA A CA 1
ATOM 1616 C C . ALA A 1 200 ? -8.229 -1.421 -9.703 1.00 89.50 200 ALA A C 1
ATOM 1618 O O . ALA A 1 200 ? -7.959 -2.309 -10.508 1.00 89.50 200 ALA A O 1
ATOM 1619 N N . ILE A 1 201 ? -8.376 -0.141 -10.061 1.00 90.19 201 ILE A N 1
ATOM 1620 C CA . ILE A 1 201 ? -8.252 0.324 -11.448 1.00 90.19 201 ILE A CA 1
ATOM 1621 C C . ILE A 1 201 ? -6.850 0.024 -11.986 1.00 90.19 201 ILE A C 1
ATOM 1623 O O . ILE A 1 201 ? -6.715 -0.564 -13.056 1.00 90.19 201 ILE A O 1
ATOM 1627 N N . LEU A 1 202 ? -5.801 0.372 -11.236 1.00 88.81 202 LEU A N 1
ATOM 1628 C CA . LEU A 1 202 ? -4.421 0.100 -11.648 1.00 88.81 202 LEU A CA 1
ATOM 1629 C C . LEU A 1 202 ? -4.111 -1.396 -11.728 1.00 88.81 202 LEU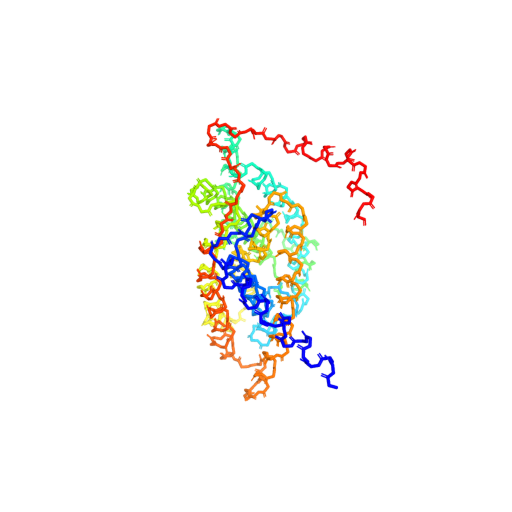 A C 1
ATOM 1631 O O . LEU A 1 202 ? -3.381 -1.811 -12.621 1.00 88.81 202 LEU A O 1
ATOM 1635 N N . PHE A 1 203 ? -4.688 -2.202 -10.837 1.00 87.50 203 PHE A N 1
ATOM 1636 C CA . PHE A 1 203 ? -4.530 -3.654 -10.836 1.00 87.50 203 PHE A CA 1
ATOM 1637 C C . PHE A 1 203 ? -5.063 -4.259 -12.144 1.00 87.50 203 PHE A C 1
ATOM 1639 O O . PHE A 1 203 ? -4.376 -5.055 -12.779 1.00 87.50 203 PHE A O 1
ATOM 1646 N N . VAL A 1 204 ? -6.248 -3.827 -12.590 1.00 89.25 204 VAL A N 1
ATOM 1647 C CA . VAL A 1 204 ? -6.813 -4.234 -13.887 1.00 89.25 204 VAL A CA 1
ATOM 1648 C C . VAL A 1 204 ? -5.956 -3.705 -15.040 1.00 89.25 204 VAL A C 1
ATOM 1650 O O . VAL A 1 204 ? -5.593 -4.466 -15.931 1.00 89.25 204 VAL A O 1
ATOM 1653 N N . LEU A 1 205 ? -5.561 -2.429 -15.015 1.00 88.12 205 LEU A N 1
ATOM 1654 C CA . LEU A 1 205 ? -4.747 -1.838 -16.084 1.00 88.12 205 LEU A CA 1
ATOM 1655 C C . LEU A 1 205 ? -3.418 -2.579 -16.291 1.00 88.12 205 LEU A C 1
ATOM 1657 O O . LEU A 1 205 ? -3.047 -2.841 -17.431 1.00 88.12 205 LEU A O 1
ATOM 1661 N N . ILE A 1 206 ? -2.724 -2.965 -15.216 1.00 85.12 206 ILE A N 1
ATOM 1662 C CA . ILE A 1 206 ? -1.443 -3.685 -15.301 1.00 85.12 206 ILE A CA 1
ATOM 1663 C C . ILE A 1 206 ? -1.590 -5.044 -16.000 1.00 85.12 206 ILE A C 1
ATOM 1665 O O . ILE A 1 206 ? -0.696 -5.425 -16.752 1.00 85.12 206 ILE A O 1
ATOM 1669 N N . GLY A 1 207 ? -2.697 -5.763 -15.786 1.00 82.44 207 GLY A N 1
ATOM 1670 C CA . GLY A 1 207 ? -2.946 -7.048 -16.452 1.00 82.44 207 GLY A CA 1
ATOM 1671 C C . GLY A 1 207 ? -3.310 -6.913 -17.937 1.00 82.44 207 GLY A C 1
ATOM 1672 O O . GLY A 1 207 ? -3.021 -7.801 -18.742 1.00 82.44 207 GLY A O 1
ATOM 1673 N N . TRP A 1 208 ? -3.938 -5.800 -18.321 1.00 84.75 208 TRP A N 1
ATOM 1674 C CA . TRP A 1 208 ? -4.464 -5.596 -19.676 1.00 84.75 208 TRP A CA 1
ATOM 1675 C C . TRP A 1 208 ? -3.524 -4.834 -20.613 1.00 84.75 208 TRP A C 1
ATOM 1677 O O . TRP A 1 208 ? -3.625 -4.991 -21.832 1.00 84.75 208 TRP A O 1
ATOM 1687 N N . LEU A 1 209 ? -2.597 -4.034 -20.082 1.00 83.44 209 LEU A N 1
ATOM 1688 C CA . LEU A 1 209 ? -1.664 -3.264 -20.900 1.00 83.44 209 LEU A CA 1
ATOM 1689 C C . LEU A 1 209 ? -0.669 -4.190 -21.631 1.00 83.44 209 LEU A C 1
ATOM 1691 O O . LEU A 1 209 ? 0.067 -4.940 -20.988 1.00 83.44 209 LEU A O 1
ATOM 1695 N N . PRO A 1 210 ? -0.579 -4.134 -22.976 1.00 79.69 210 PRO A N 1
ATOM 1696 C CA . PRO A 1 210 ? 0.263 -5.033 -23.762 1.00 79.69 210 PRO A CA 1
ATOM 1697 C C . PRO A 1 210 ? 1.731 -4.576 -23.794 1.00 79.69 210 PRO A C 1
ATOM 1699 O O . PRO A 1 210 ? 2.331 -4.424 -24.856 1.00 79.69 210 PRO A O 1
ATOM 1702 N N . ILE A 1 211 ? 2.327 -4.347 -22.624 1.00 78.00 211 ILE A N 1
ATOM 1703 C CA . ILE A 1 211 ? 3.686 -3.799 -22.479 1.00 78.00 211 ILE A CA 1
ATOM 1704 C C . ILE A 1 211 ? 4.751 -4.776 -23.010 1.00 78.00 211 ILE A C 1
ATOM 1706 O O . ILE A 1 211 ? 5.824 -4.368 -23.449 1.00 78.00 211 ILE A O 1
ATOM 1710 N N . TYR A 1 212 ? 4.431 -6.070 -23.053 1.00 73.19 212 TYR A N 1
ATOM 1711 C CA . TYR A 1 212 ? 5.271 -7.107 -23.654 1.00 73.19 212 TYR A CA 1
ATOM 1712 C C . TYR A 1 212 ? 5.483 -6.927 -25.168 1.00 73.19 212 TYR A C 1
ATOM 1714 O O . TYR A 1 212 ? 6.447 -7.469 -25.699 1.00 73.19 212 TYR A O 1
ATOM 1722 N N . LYS A 1 213 ? 4.634 -6.152 -25.864 1.00 78.69 213 LYS A N 1
ATOM 1723 C CA . LYS A 1 213 ? 4.794 -5.860 -27.301 1.00 78.69 213 LYS A CA 1
ATOM 1724 C C . LYS A 1 213 ? 5.869 -4.808 -27.597 1.00 78.69 213 LYS A C 1
ATOM 1726 O O . LYS A 1 213 ? 6.210 -4.610 -28.758 1.00 78.69 213 LYS A O 1
ATOM 1731 N N . ILE A 1 214 ? 6.388 -4.119 -26.579 1.00 81.12 214 ILE A N 1
ATOM 1732 C CA . ILE A 1 214 ? 7.457 -3.130 -26.751 1.00 81.12 214 ILE A CA 1
ATOM 1733 C C . ILE A 1 214 ? 8.772 -3.876 -27.000 1.00 81.12 214 ILE A C 1
ATOM 1735 O O . ILE A 1 214 ? 9.220 -4.643 -26.146 1.00 81.12 214 ILE A O 1
ATOM 1739 N N . ALA A 1 215 ? 9.365 -3.653 -28.177 1.00 74.50 215 ALA A N 1
ATOM 1740 C CA . ALA A 1 215 ? 10.576 -4.344 -28.618 1.00 74.50 215 ALA A CA 1
ATOM 1741 C C . ALA A 1 215 ? 11.824 -3.940 -27.812 1.00 74.50 215 ALA A C 1
ATOM 1743 O O . ALA A 1 215 ? 12.652 -4.795 -27.505 1.00 74.50 215 ALA A O 1
ATOM 1744 N N . ASP A 1 216 ? 11.950 -2.662 -27.429 1.00 82.25 216 ASP A N 1
ATOM 1745 C CA . ASP A 1 216 ? 13.078 -2.198 -26.617 1.00 82.25 216 ASP A CA 1
ATOM 1746 C C . ASP A 1 216 ? 12.887 -2.559 -25.134 1.00 82.25 216 ASP A C 1
ATOM 1748 O O . ASP A 1 216 ? 11.971 -2.086 -24.451 1.00 82.25 216 ASP A O 1
ATOM 1752 N N . MET A 1 217 ? 13.800 -3.389 -24.621 1.00 77.62 217 MET A N 1
ATOM 1753 C CA . MET A 1 217 ? 13.843 -3.797 -23.218 1.00 77.62 217 MET A CA 1
ATOM 1754 C C . MET A 1 217 ? 13.992 -2.592 -22.285 1.00 77.62 217 MET A C 1
ATOM 1756 O O . MET A 1 217 ? 13.339 -2.548 -21.243 1.00 77.62 217 MET A O 1
ATOM 1760 N N . SER A 1 218 ? 14.808 -1.606 -22.666 1.00 78.19 218 SER A N 1
ATOM 1761 C CA . SER A 1 218 ? 15.061 -0.419 -21.844 1.00 78.19 218 SER A CA 1
ATOM 1762 C C . SER A 1 218 ? 13.778 0.399 -21.688 1.00 78.19 218 SER A C 1
ATOM 1764 O O . SER A 1 218 ? 13.399 0.795 -20.582 1.00 78.19 218 SER A O 1
ATOM 1766 N N . GLU A 1 219 ? 13.049 0.611 -22.786 1.00 81.88 219 GLU A N 1
ATOM 1767 C CA . GLU A 1 219 ? 11.776 1.328 -22.757 1.00 81.88 219 GLU A CA 1
ATOM 1768 C C . GLU A 1 219 ? 10.690 0.595 -21.971 1.00 81.88 219 GLU A C 1
ATOM 1770 O O . GLU A 1 219 ? 9.962 1.209 -21.189 1.00 81.88 219 GLU A O 1
ATOM 1775 N N . ARG A 1 220 ? 10.643 -0.728 -22.088 1.00 83.06 220 ARG A N 1
ATOM 1776 C CA . ARG A 1 220 ? 9.734 -1.570 -21.314 1.00 83.06 220 ARG A CA 1
ATOM 1777 C C . ARG A 1 220 ? 9.965 -1.455 -19.801 1.00 83.06 220 ARG A C 1
ATOM 1779 O O . ARG A 1 220 ? 9.000 -1.342 -19.043 1.00 83.06 220 ARG A O 1
ATOM 1786 N N . VAL A 1 221 ? 11.224 -1.439 -19.358 1.00 83.94 221 VAL A N 1
ATOM 1787 C CA . VAL A 1 221 ? 11.599 -1.404 -17.932 1.00 83.94 221 VAL A CA 1
ATOM 1788 C C . VAL A 1 221 ? 11.076 -0.149 -17.225 1.00 83.94 221 VAL A C 1
ATOM 1790 O O . VAL A 1 221 ? 10.437 -0.266 -16.178 1.00 83.94 221 VAL A O 1
ATOM 1793 N N . TRP A 1 222 ? 11.296 1.052 -17.775 1.00 83.56 222 TRP A N 1
ATOM 1794 C CA . TRP A 1 222 ? 10.874 2.283 -17.086 1.00 83.56 222 TRP A CA 1
ATOM 1795 C C . TRP A 1 222 ? 9.348 2.471 -17.092 1.00 83.56 222 TRP A C 1
ATOM 1797 O O . TRP A 1 222 ? 8.806 3.004 -16.125 1.00 83.56 222 TRP A O 1
ATOM 1807 N N . ILE A 1 223 ? 8.645 2.003 -18.134 1.00 86.56 223 ILE A N 1
ATOM 1808 C CA . ILE A 1 223 ? 7.173 2.043 -18.207 1.00 86.56 223 ILE A CA 1
ATOM 1809 C C . ILE A 1 223 ? 6.563 1.130 -17.140 1.00 86.56 223 ILE A C 1
ATOM 1811 O O . ILE A 1 223 ? 5.651 1.535 -16.419 1.00 86.56 223 ILE A O 1
ATOM 1815 N N . ILE A 1 224 ? 7.093 -0.088 -16.996 1.00 84.38 224 ILE A N 1
ATOM 1816 C CA . ILE A 1 224 ? 6.662 -1.026 -15.951 1.00 84.38 224 ILE A CA 1
ATOM 1817 C C . ILE A 1 224 ? 6.959 -0.450 -14.570 1.00 84.38 224 ILE A C 1
ATOM 1819 O O . ILE A 1 224 ? 6.094 -0.481 -13.693 1.00 84.38 224 ILE A O 1
ATOM 1823 N N . TYR A 1 225 ? 8.146 0.132 -14.387 1.00 85.62 225 TYR A N 1
ATOM 1824 C CA . TYR A 1 225 ? 8.502 0.783 -13.133 1.00 85.62 225 TYR A CA 1
ATOM 1825 C C . TYR A 1 225 ? 7.556 1.944 -12.801 1.00 85.62 225 TYR A C 1
ATOM 1827 O O . TYR A 1 225 ? 7.133 2.059 -11.654 1.00 85.62 225 TYR A O 1
ATOM 1835 N N . LEU A 1 226 ? 7.150 2.758 -13.784 1.00 87.81 226 LEU A N 1
ATOM 1836 C CA . LEU A 1 226 ? 6.146 3.811 -13.598 1.00 87.81 226 LEU A CA 1
ATOM 1837 C C . LEU A 1 226 ? 4.801 3.237 -13.150 1.00 87.81 226 LEU A C 1
ATOM 1839 O O . LEU A 1 226 ? 4.246 3.698 -12.156 1.00 87.81 226 LEU A O 1
ATOM 1843 N N . LEU A 1 227 ? 4.286 2.227 -13.850 1.00 86.69 227 LEU A N 1
ATOM 1844 C CA . LEU A 1 227 ? 2.981 1.636 -13.550 1.00 86.69 227 LEU A CA 1
ATOM 1845 C C . LEU A 1 227 ? 2.945 0.975 -12.175 1.00 86.69 227 LEU A C 1
ATOM 1847 O O . LEU A 1 227 ? 1.990 1.174 -11.425 1.00 86.69 227 LEU A O 1
ATOM 1851 N N . ILE A 1 228 ? 3.993 0.237 -11.808 1.00 84.38 228 ILE A N 1
ATOM 1852 C CA . ILE A 1 228 ? 4.034 -0.423 -10.504 1.00 84.38 228 ILE A CA 1
ATOM 1853 C C . ILE A 1 228 ? 4.374 0.569 -9.387 1.00 84.38 228 ILE A C 1
ATOM 1855 O O . ILE A 1 228 ? 3.843 0.443 -8.286 1.00 84.38 228 ILE A O 1
ATOM 1859 N N . SER A 1 229 ? 5.156 1.618 -9.659 1.00 86.06 229 SER A N 1
ATOM 1860 C CA . SER A 1 229 ? 5.321 2.725 -8.707 1.00 86.06 229 SER A CA 1
ATOM 1861 C C . SER A 1 229 ? 3.983 3.422 -8.457 1.00 86.06 229 SER A C 1
ATOM 1863 O O . SER A 1 229 ? 3.614 3.620 -7.303 1.00 86.06 229 SER A O 1
ATOM 1865 N N . LEU A 1 230 ? 3.200 3.709 -9.507 1.00 87.88 230 LEU A N 1
A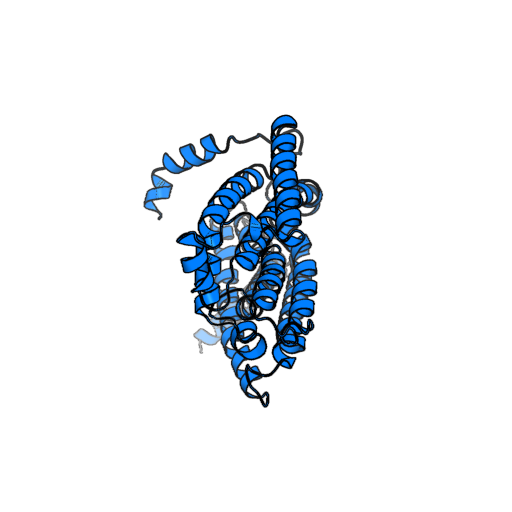TOM 1866 C CA . LEU A 1 230 ? 1.841 4.245 -9.378 1.00 87.88 230 LEU A CA 1
ATOM 1867 C C . LEU A 1 230 ? 0.925 3.297 -8.598 1.00 87.88 230 LEU A C 1
ATOM 1869 O O . LEU A 1 230 ? 0.154 3.754 -7.760 1.00 87.88 230 LEU A O 1
ATOM 1873 N N . PHE A 1 231 ? 1.029 1.987 -8.821 1.00 86.19 231 PHE A N 1
ATOM 1874 C CA . PHE A 1 231 ? 0.306 0.975 -8.051 1.00 86.19 231 PHE A CA 1
ATOM 1875 C C . PHE A 1 231 ? 0.703 0.971 -6.566 1.00 86.19 231 PHE A C 1
ATOM 1877 O O . PHE A 1 231 ? -0.163 0.905 -5.688 1.00 86.19 231 PHE A O 1
ATOM 1884 N N . GLY A 1 232 ? 1.999 1.106 -6.277 1.00 82.94 232 GLY A N 1
ATOM 1885 C CA . GLY A 1 232 ? 2.560 1.194 -4.928 1.00 82.94 232 GLY A CA 1
ATOM 1886 C C . GLY A 1 232 ? 2.143 2.451 -4.159 1.00 82.94 232 GLY A C 1
ATOM 1887 O O . GLY A 1 232 ? 2.078 2.416 -2.933 1.00 82.94 232 GLY A O 1
ATOM 1888 N N . LEU A 1 233 ? 1.773 3.540 -4.845 1.00 82.69 233 LEU A N 1
ATOM 1889 C CA . LEU A 1 233 ? 1.275 4.765 -4.199 1.00 82.69 233 LEU A CA 1
ATOM 1890 C C . LEU A 1 233 ? -0.021 4.561 -3.420 1.00 82.69 233 LEU A C 1
ATOM 1892 O O . LEU A 1 233 ? -0.324 5.316 -2.489 1.00 82.69 233 LEU A O 1
ATOM 1896 N N . TYR A 1 234 ? -0.845 3.612 -3.845 1.00 82.56 234 TYR A N 1
ATOM 1897 C CA . TYR A 1 234 ? -2.145 3.354 -3.249 1.00 82.56 234 TYR A CA 1
ATOM 1898 C C . TYR A 1 234 ? -2.003 2.195 -2.274 1.00 82.56 234 TYR A C 1
ATOM 1900 O O . TYR A 1 234 ? -2.251 1.038 -2.610 1.00 82.56 234 TYR A O 1
ATOM 1908 N N . ASP A 1 235 ? -1.568 2.495 -1.052 1.00 75.31 235 ASP A N 1
ATOM 1909 C CA . ASP A 1 235 ? -1.543 1.489 0.001 1.00 75.31 235 ASP A CA 1
ATOM 1910 C C . ASP A 1 235 ? -2.930 1.312 0.629 1.00 75.31 235 ASP A C 1
ATOM 1912 O O . ASP A 1 235 ? -3.643 2.273 0.926 1.00 75.31 235 ASP A O 1
ATOM 1916 N N . CYS A 1 236 ? -3.315 0.057 0.809 1.00 70.56 236 CYS A N 1
ATOM 1917 C CA . CYS A 1 236 ? -4.580 -0.359 1.398 1.00 70.56 236 CYS A CA 1
ATOM 1918 C C . CYS A 1 236 ? -4.372 -1.331 2.571 1.00 70.56 236 CYS A C 1
ATOM 1920 O O . CYS A 1 236 ? -5.357 -1.850 3.087 1.00 70.56 236 CYS A O 1
ATOM 1922 N N . GLY A 1 237 ? -3.130 -1.585 3.005 1.00 66.25 237 GLY A N 1
ATOM 1923 C CA . GLY A 1 237 ? -2.820 -2.564 4.051 1.00 66.25 237 GLY A CA 1
ATOM 1924 C C . GLY A 1 237 ? -3.027 -2.052 5.481 1.00 66.25 237 GLY A C 1
ATOM 1925 O O . GLY A 1 237 ? -2.799 -0.884 5.766 1.00 66.25 237 GLY A O 1
ATOM 1926 N N . ASN A 1 238 ? -3.463 -2.932 6.385 1.00 70.56 238 ASN A N 1
ATOM 1927 C CA . ASN A 1 238 ? -3.465 -2.809 7.857 1.00 70.56 238 ASN A CA 1
ATOM 1928 C C . ASN A 1 238 ? -4.202 -1.604 8.486 1.00 70.56 238 ASN A C 1
ATOM 1930 O O . ASN A 1 238 ? -4.218 -1.452 9.703 1.00 70.56 238 ASN A O 1
ATOM 1934 N N . HIS A 1 239 ? -4.886 -0.761 7.713 1.00 75.06 239 HIS A N 1
ATOM 1935 C CA . HIS A 1 239 ? -5.569 0.429 8.238 1.00 75.06 239 HIS A CA 1
ATOM 1936 C C . HIS A 1 239 ? -6.694 0.091 9.234 1.00 75.06 239 HIS A C 1
ATOM 1938 O O . HIS A 1 239 ? -6.875 0.781 10.239 1.00 75.06 239 HIS A O 1
ATOM 1944 N N . LEU A 1 240 ? -7.448 -0.982 8.971 1.00 79.12 240 LEU A N 1
ATOM 1945 C CA . LEU A 1 240 ? -8.530 -1.449 9.849 1.00 79.12 240 LEU A CA 1
ATOM 1946 C C . LEU A 1 240 ? -8.013 -2.096 11.134 1.00 79.12 240 LEU A C 1
ATOM 1948 O O . LEU A 1 240 ? -8.632 -1.972 12.188 1.00 79.12 240 LEU A O 1
ATOM 1952 N N . GLU A 1 241 ? -6.858 -2.741 11.063 1.00 82.06 241 GLU A N 1
ATOM 1953 C CA . GLU A 1 241 ? -6.180 -3.290 12.229 1.00 82.06 241 GLU A CA 1
ATOM 1954 C C . GLU A 1 241 ? -5.720 -2.165 13.163 1.00 82.06 241 GLU A C 1
ATOM 1956 O O . GLU A 1 241 ? -5.981 -2.200 14.367 1.00 82.06 241 GLU A O 1
ATOM 1961 N N . THR A 1 242 ? -5.140 -1.102 12.597 1.00 80.12 242 THR A N 1
ATOM 1962 C CA . THR A 1 242 ? -4.775 0.097 13.356 1.00 80.12 242 THR A CA 1
ATOM 1963 C C . THR A 1 242 ? -6.003 0.775 13.960 1.00 80.12 242 THR A C 1
ATOM 1965 O O . THR A 1 242 ? -5.916 1.274 15.077 1.00 80.12 242 THR A O 1
ATOM 1968 N N . CYS A 1 243 ? -7.171 0.736 13.301 1.00 78.19 243 CYS A N 1
ATOM 1969 C CA . CYS A 1 243 ? -8.429 1.182 13.919 1.00 78.19 243 CYS A CA 1
ATOM 1970 C C . CYS A 1 243 ? -8.768 0.360 15.172 1.00 78.19 243 CYS A C 1
ATOM 1972 O O . CYS A 1 243 ? -9.188 0.925 16.182 1.00 78.19 243 CYS A O 1
ATOM 1974 N N . GLY A 1 244 ? -8.570 -0.962 15.118 1.00 77.31 244 GLY A N 1
ATOM 1975 C CA . GLY A 1 244 ? -8.808 -1.871 16.241 1.00 77.31 244 GLY A CA 1
ATOM 1976 C C . GLY A 1 244 ? -7.976 -1.538 17.480 1.00 77.31 244 GLY A C 1
ATOM 1977 O O . GLY A 1 244 ? -8.469 -1.677 18.597 1.00 77.31 244 GLY A O 1
ATOM 1978 N N . ASN A 1 245 ? -6.771 -0.985 17.307 1.00 77.62 245 ASN A N 1
ATOM 1979 C CA . ASN A 1 245 ? -5.920 -0.559 18.427 1.00 77.62 245 ASN A CA 1
ATOM 1980 C C . ASN A 1 245 ? -6.530 0.575 19.270 1.00 77.62 245 ASN A C 1
ATOM 1982 O O . ASN A 1 245 ? -6.138 0.759 20.422 1.00 77.62 245 ASN A O 1
ATOM 1986 N N . TYR A 1 246 ? -7.484 1.330 18.718 1.00 77.12 246 TYR A N 1
ATOM 1987 C CA . TYR A 1 246 ? -8.054 2.525 19.348 1.00 77.12 246 TYR A CA 1
ATOM 1988 C C . TYR A 1 246 ? -9.585 2.484 19.459 1.00 77.12 246 TYR A C 1
ATOM 1990 O O . TYR A 1 246 ? -10.240 3.519 19.586 1.00 77.12 246 TYR A O 1
ATOM 1998 N N . ILE A 1 247 ? -10.174 1.290 19.393 1.00 79.50 247 ILE A N 1
ATOM 1999 C CA . ILE A 1 247 ? -11.632 1.107 19.402 1.00 79.50 247 ILE A CA 1
ATOM 2000 C C . ILE A 1 247 ? -12.251 1.165 20.807 1.00 79.50 247 ILE A C 1
ATOM 2002 O O . ILE A 1 247 ? -13.428 1.492 20.963 1.00 79.50 247 ILE A O 1
ATOM 2006 N N . SER A 1 248 ? -11.469 0.859 21.842 1.00 81.94 248 SER A N 1
ATOM 2007 C CA . SER A 1 248 ? -11.904 0.888 23.240 1.00 81.94 248 SER A CA 1
ATOM 2008 C C . SER A 1 248 ? -10.887 1.640 24.100 1.00 81.94 248 SER A C 1
ATOM 2010 O O . SER A 1 248 ? -9.691 1.540 23.839 1.00 81.94 248 SER A O 1
ATOM 2012 N N . PRO A 1 249 ? -11.315 2.386 25.129 1.00 79.19 249 PRO A N 1
ATOM 2013 C CA . PRO A 1 249 ? -10.409 2.917 26.141 1.00 79.19 249 PRO A CA 1
ATOM 2014 C C . PRO A 1 249 ? -9.854 1.821 27.069 1.00 79.19 249 PRO A C 1
ATOM 2016 O O . PRO A 1 249 ? -8.762 1.995 27.606 1.00 79.19 249 PRO A O 1
ATOM 2019 N N . ASN A 1 250 ? -10.519 0.668 27.212 1.00 83.81 250 ASN A N 1
ATOM 2020 C CA . ASN A 1 250 ? -10.039 -0.436 28.050 1.00 83.81 250 ASN A CA 1
ATOM 2021 C C . ASN A 1 250 ? -8.885 -1.200 27.347 1.00 83.81 250 ASN A C 1
ATOM 2023 O O . ASN A 1 250 ? -9.087 -1.695 26.232 1.00 83.81 250 ASN A O 1
ATOM 2027 N N . PRO A 1 251 ? -7.672 -1.290 27.937 1.00 81.19 251 PRO A N 1
ATOM 2028 C CA . PRO A 1 251 ? -6.547 -2.035 27.361 1.00 81.19 251 PRO A CA 1
ATOM 2029 C C . PRO A 1 251 ? -6.832 -3.525 27.138 1.00 81.19 251 PRO A C 1
ATOM 2031 O O . PRO A 1 251 ? -6.470 -4.057 26.091 1.00 81.19 251 PRO A O 1
ATOM 2034 N N . GLU A 1 252 ? -7.519 -4.194 28.066 1.00 83.75 252 GLU A N 1
ATOM 2035 C CA . GLU A 1 252 ? -7.816 -5.630 27.961 1.00 83.75 252 GLU A CA 1
ATOM 2036 C C . GLU A 1 252 ? -8.768 -5.922 26.800 1.00 83.75 252 GLU A C 1
ATOM 2038 O O . GLU A 1 252 ? -8.532 -6.810 25.979 1.00 83.75 252 GLU A O 1
ATOM 2043 N N . GLU A 1 253 ? -9.819 -5.108 26.676 1.00 81.06 253 GLU A N 1
ATOM 2044 C CA . GLU A 1 253 ? -10.761 -5.202 25.563 1.00 81.06 253 GLU A CA 1
ATOM 2045 C C . GLU A 1 253 ? -10.050 -4.942 24.228 1.00 81.06 253 GLU A C 1
ATOM 2047 O O . GLU A 1 253 ? -10.248 -5.692 23.275 1.00 81.06 253 GLU A O 1
ATOM 2052 N N . ARG A 1 254 ? -9.161 -3.940 24.163 1.00 81.94 254 ARG A N 1
ATOM 2053 C CA . ARG A 1 254 ? -8.337 -3.674 22.971 1.00 81.94 254 ARG A CA 1
ATOM 2054 C C . ARG A 1 254 ? -7.456 -4.860 22.594 1.00 81.94 254 ARG A C 1
ATOM 2056 O O . ARG A 1 254 ? -7.379 -5.195 21.413 1.00 81.94 254 ARG A O 1
ATOM 2063 N N . MET A 1 255 ? -6.809 -5.504 23.566 1.00 82.75 255 MET A N 1
ATOM 2064 C CA . MET A 1 255 ? -5.981 -6.682 23.301 1.00 82.75 255 MET A CA 1
ATOM 2065 C C . MET A 1 255 ? -6.806 -7.810 22.681 1.00 82.75 255 MET A C 1
ATOM 2067 O O . MET A 1 255 ? -6.385 -8.380 21.673 1.00 82.75 255 MET A O 1
ATOM 2071 N N . LEU A 1 256 ? -7.997 -8.092 23.213 1.00 81.81 256 LEU A N 1
ATOM 2072 C CA . LEU A 1 256 ? -8.878 -9.132 22.674 1.00 81.81 256 LEU A CA 1
ATOM 2073 C C . LEU A 1 256 ? -9.376 -8.785 21.266 1.00 81.81 256 LEU A C 1
ATOM 2075 O O . LEU A 1 256 ? -9.262 -9.607 20.357 1.00 81.81 256 LEU A O 1
ATOM 2079 N N . VAL A 1 257 ? -9.847 -7.548 21.070 1.00 81.00 257 VAL A N 1
ATOM 2080 C CA . VAL A 1 257 ? -10.343 -7.042 19.777 1.00 81.00 257 VAL A CA 1
ATOM 2081 C C . VAL A 1 257 ? -9.251 -7.009 18.710 1.00 81.00 257 VAL A C 1
ATOM 2083 O O . VAL A 1 257 ? -9.555 -7.103 17.525 1.00 81.00 257 VAL A O 1
ATOM 2086 N N . ARG A 1 258 ? -7.977 -6.925 19.096 1.00 80.88 258 ARG A N 1
ATOM 2087 C CA . ARG A 1 258 ? -6.856 -6.977 18.154 1.00 80.88 258 ARG A CA 1
ATOM 2088 C C . ARG A 1 258 ? -6.406 -8.399 17.847 1.00 80.88 258 ARG A C 1
ATOM 2090 O O . ARG A 1 258 ? -6.214 -8.747 16.685 1.00 80.88 258 ARG A O 1
ATOM 2097 N N . THR A 1 259 ? -6.173 -9.192 18.887 1.00 84.19 259 THR A N 1
ATOM 2098 C CA . THR A 1 259 ? -5.394 -10.433 18.783 1.00 84.19 259 THR A CA 1
ATOM 2099 C C . THR A 1 259 ? -6.099 -11.461 17.911 1.00 84.19 259 THR A C 1
ATOM 2101 O O . THR A 1 259 ? -5.497 -11.983 16.975 1.00 84.19 259 THR A O 1
ATOM 2104 N N . TRP A 1 260 ? -7.393 -11.683 18.151 1.00 82.62 260 TRP A N 1
ATOM 2105 C CA . TRP A 1 260 ? -8.158 -12.683 17.411 1.00 82.62 260 TRP A CA 1
ATOM 2106 C C . TRP A 1 260 ? -8.362 -12.314 15.936 1.00 82.62 260 TRP A C 1
ATOM 2108 O O . TRP A 1 260 ? -8.017 -13.135 15.084 1.00 82.62 260 TRP A O 1
ATOM 2118 N N . PRO A 1 261 ? -8.846 -11.103 15.583 1.00 85.12 261 PRO A N 1
ATOM 2119 C CA . PRO A 1 261 ? -8.949 -10.702 14.182 1.00 85.12 261 PRO A CA 1
ATOM 2120 C C . PRO A 1 261 ? -7.624 -10.713 13.431 1.00 85.12 261 PRO A C 1
ATOM 2122 O O . PRO A 1 261 ? -7.599 -11.113 12.272 1.00 85.12 261 PRO A O 1
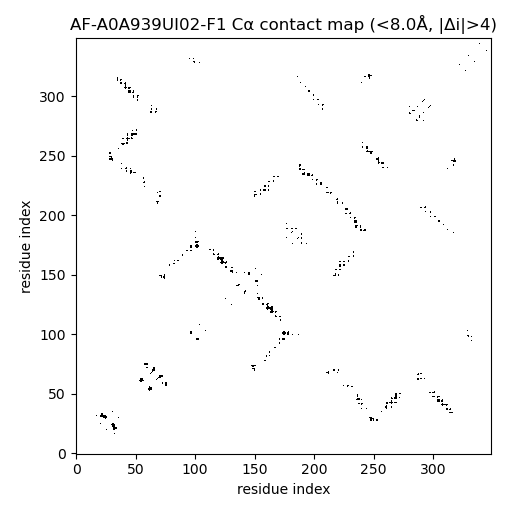ATOM 2125 N N . ARG A 1 262 ? -6.522 -10.315 14.079 1.00 84.25 262 ARG A N 1
ATOM 2126 C CA . ARG A 1 262 ? -5.195 -10.347 13.459 1.00 84.25 262 ARG A CA 1
ATOM 2127 C C . ARG A 1 262 ? -4.771 -11.780 13.144 1.00 84.25 262 ARG A C 1
ATOM 2129 O O . ARG A 1 262 ? -4.442 -12.074 12.000 1.00 84.25 262 ARG A O 1
ATOM 2136 N N . GLN A 1 263 ? -4.790 -12.675 14.132 1.00 86.50 263 GLN A N 1
ATOM 2137 C CA . GLN A 1 263 ? -4.361 -14.066 13.943 1.00 86.50 263 GLN A CA 1
ATOM 2138 C C . GLN A 1 263 ? -5.190 -14.775 12.871 1.00 86.50 263 GLN A C 1
ATOM 2140 O O . GLN A 1 263 ? -4.641 -15.385 11.958 1.00 86.50 263 GLN A O 1
ATOM 2145 N N . LEU A 1 264 ? -6.512 -14.639 12.932 1.00 85.31 264 LEU A N 1
ATOM 2146 C CA . LEU A 1 264 ? -7.409 -15.251 11.956 1.00 85.31 264 LEU A CA 1
ATOM 2147 C C . LEU A 1 264 ? -7.298 -14.599 10.571 1.00 85.31 264 LEU A C 1
ATOM 2149 O O . LEU A 1 264 ? -7.370 -15.302 9.567 1.00 85.31 264 LEU A O 1
ATOM 2153 N N . GLY A 1 265 ? -7.040 -13.291 10.501 1.00 85.56 265 GLY A N 1
ATOM 2154 C CA . GLY A 1 265 ? -6.718 -12.609 9.249 1.00 85.56 265 GLY A CA 1
ATOM 2155 C C . GLY A 1 265 ? -5.441 -13.149 8.599 1.00 85.56 265 GLY A C 1
ATOM 2156 O O . GLY A 1 265 ? -5.424 -13.377 7.391 1.00 85.56 265 GLY A O 1
ATOM 2157 N N . HIS A 1 266 ? -4.401 -13.440 9.388 1.00 86.06 266 HIS A N 1
ATOM 2158 C CA . HIS A 1 266 ? -3.188 -14.102 8.895 1.00 86.06 266 HIS A CA 1
ATOM 2159 C C . HIS A 1 266 ? -3.450 -15.527 8.410 1.00 86.06 266 HIS A C 1
ATOM 2161 O O . HIS A 1 266 ? -2.941 -15.906 7.356 1.00 86.06 266 HIS A O 1
ATOM 2167 N N . VAL A 1 267 ? -4.260 -16.305 9.135 1.00 88.00 267 VAL A N 1
ATOM 2168 C CA . VAL A 1 267 ? -4.666 -17.649 8.696 1.00 88.00 267 VAL A CA 1
ATOM 2169 C C . VAL A 1 267 ? -5.410 -17.566 7.364 1.00 88.00 267 VAL A C 1
ATOM 2171 O O . VAL A 1 267 ? -5.092 -18.307 6.442 1.00 88.00 267 VAL A O 1
ATOM 2174 N N . PHE A 1 268 ? -6.338 -16.619 7.219 1.00 85.00 268 PHE A N 1
ATOM 2175 C CA . PHE A 1 268 ? -7.090 -16.433 5.979 1.00 85.00 268 PHE A CA 1
ATOM 2176 C C . PHE A 1 268 ? -6.188 -16.030 4.801 1.00 85.00 268 PHE A C 1
ATOM 2178 O O . PHE A 1 268 ? -6.306 -16.591 3.714 1.00 85.00 268 PHE A O 1
ATOM 2185 N N . ASN A 1 269 ? -5.229 -15.127 5.027 1.00 86.81 269 ASN A N 1
ATOM 2186 C CA . ASN A 1 269 ? -4.206 -14.790 4.033 1.00 86.81 269 ASN A CA 1
ATOM 2187 C C . ASN A 1 269 ? -3.340 -16.006 3.658 1.00 86.81 269 ASN A C 1
ATOM 2189 O O . ASN A 1 269 ? -3.083 -16.229 2.482 1.00 86.81 269 ASN A O 1
ATOM 2193 N N . SER A 1 270 ? -2.947 -16.826 4.636 1.00 87.81 270 SER A N 1
ATOM 2194 C CA . SER A 1 270 ? -2.149 -18.042 4.400 1.00 87.81 270 SER A CA 1
ATOM 2195 C C . SER A 1 270 ? -2.924 -19.081 3.581 1.00 87.81 270 SER A C 1
ATOM 2197 O O . SER A 1 270 ? -2.369 -19.721 2.693 1.00 87.81 270 SER A O 1
ATOM 2199 N N . ILE A 1 271 ? -4.232 -19.218 3.832 1.00 87.81 271 ILE A N 1
ATOM 2200 C CA . ILE A 1 271 ? -5.113 -20.072 3.026 1.00 87.81 271 ILE A CA 1
ATOM 2201 C C . ILE A 1 271 ? -5.139 -19.577 1.580 1.00 87.81 271 ILE A C 1
ATOM 2203 O O . ILE A 1 271 ? -5.010 -20.388 0.671 1.00 87.81 271 ILE A O 1
ATOM 2207 N N . LEU A 1 272 ? -5.264 -18.269 1.341 1.00 86.81 272 LEU A N 1
ATOM 2208 C CA . LEU A 1 272 ? -5.235 -17.727 -0.021 1.00 86.81 272 LEU A CA 1
ATOM 2209 C C . LEU A 1 272 ? -3.878 -17.916 -0.700 1.00 86.81 272 LEU A C 1
ATOM 2211 O O . LEU A 1 272 ? -3.843 -18.255 -1.879 1.00 86.81 272 LEU A O 1
ATOM 2215 N N . GLU A 1 273 ? -2.775 -17.758 0.029 1.00 84.25 273 GLU A N 1
ATOM 2216 C CA . GLU A 1 273 ? -1.427 -18.027 -0.487 1.00 84.25 273 GLU A CA 1
ATOM 2217 C C . GLU A 1 273 ? -1.241 -19.485 -0.923 1.00 84.25 273 GLU A C 1
ATOM 2219 O O . GLU A 1 273 ? -0.489 -19.740 -1.858 1.00 84.25 273 GLU A O 1
ATOM 2224 N N . PHE A 1 274 ? -1.960 -20.429 -0.313 1.00 86.12 274 PHE A N 1
ATOM 2225 C CA . PHE A 1 274 ? -1.992 -21.828 -0.741 1.00 86.12 274 PHE A CA 1
ATOM 2226 C C . PHE A 1 274 ? -3.001 -22.088 -1.873 1.00 86.12 274 PHE A C 1
ATOM 2228 O O . PHE A 1 274 ? -2.685 -22.745 -2.864 1.00 86.12 274 PHE A O 1
ATOM 2235 N N . VAL A 1 275 ? -4.222 -21.561 -1.751 1.00 88.06 275 VAL A N 1
ATOM 2236 C CA . VAL A 1 275 ? -5.332 -21.821 -2.681 1.00 88.06 275 VAL A CA 1
ATOM 2237 C C . VAL A 1 275 ? -5.083 -21.191 -4.050 1.00 88.06 275 VAL A C 1
ATOM 2239 O O . VAL A 1 275 ? -5.388 -21.811 -5.065 1.00 88.06 275 VAL A O 1
ATOM 2242 N N . VAL A 1 276 ? -4.513 -19.984 -4.110 1.00 87.25 276 VAL A N 1
ATOM 2243 C CA . VAL A 1 276 ? -4.289 -19.281 -5.382 1.00 87.25 276 VAL A CA 1
ATOM 2244 C C . VAL A 1 276 ? -3.339 -20.059 -6.309 1.00 87.25 276 VAL A C 1
ATOM 2246 O O . VAL A 1 276 ? -3.730 -20.302 -7.450 1.00 87.25 276 VAL A O 1
ATOM 2249 N N . PRO A 1 277 ? -2.153 -20.528 -5.871 1.00 85.25 277 PRO A N 1
ATOM 2250 C CA . PRO A 1 277 ? -1.302 -21.398 -6.686 1.00 85.25 277 PRO A CA 1
ATOM 2251 C C . PRO A 1 277 ? -1.968 -22.708 -7.114 1.00 85.25 277 PRO A C 1
ATOM 2253 O O . PRO A 1 277 ? -1.755 -23.151 -8.240 1.00 85.25 277 PRO A O 1
ATOM 2256 N N . VAL A 1 278 ? -2.793 -23.317 -6.254 1.00 87.19 278 VAL A N 1
ATOM 2257 C CA . VAL A 1 278 ? -3.547 -24.533 -6.602 1.00 87.19 278 VAL A CA 1
ATOM 2258 C C . VAL A 1 278 ? -4.541 -24.248 -7.727 1.00 87.19 278 VAL A C 1
ATOM 2260 O O . VAL A 1 278 ? -4.594 -25.004 -8.689 1.00 87.19 278 VAL A O 1
ATOM 2263 N N . ILE A 1 279 ? -5.267 -23.127 -7.663 1.00 86.88 279 ILE A N 1
ATOM 2264 C CA . ILE A 1 279 ? -6.156 -22.688 -8.748 1.00 86.88 279 ILE A CA 1
ATOM 2265 C C . ILE A 1 279 ? -5.355 -22.459 -10.037 1.00 86.88 279 ILE A C 1
ATOM 2267 O O . ILE A 1 279 ? -5.760 -22.920 -11.100 1.00 86.88 279 ILE A O 1
ATOM 2271 N N . ILE A 1 280 ? -4.196 -21.800 -9.941 1.00 86.00 280 ILE A N 1
ATOM 2272 C CA . ILE A 1 280 ? -3.301 -21.534 -11.078 1.00 86.00 280 ILE A CA 1
ATOM 2273 C C . ILE A 1 280 ? -2.782 -22.832 -11.715 1.00 86.00 280 ILE A C 1
ATOM 2275 O O . ILE A 1 280 ? -2.603 -22.881 -12.929 1.00 86.00 280 ILE A O 1
ATOM 2279 N N . ALA A 1 281 ? -2.572 -23.898 -10.940 1.00 84.75 281 ALA A N 1
ATOM 2280 C CA . ALA A 1 281 ? -2.098 -25.180 -11.461 1.00 84.75 281 ALA A CA 1
ATOM 2281 C C . ALA A 1 281 ? -3.092 -25.862 -12.420 1.00 84.75 281 ALA A C 1
ATOM 2283 O O . ALA A 1 281 ? -2.668 -26.684 -13.230 1.00 84.75 281 ALA A O 1
ATOM 2284 N N . PHE A 1 282 ? -4.382 -25.511 -12.358 1.00 86.06 282 PHE A N 1
ATOM 2285 C CA . PHE A 1 282 ? -5.399 -26.003 -13.292 1.00 86.06 282 PHE A CA 1
ATOM 2286 C C . PHE A 1 282 ? -5.431 -25.234 -14.624 1.00 86.06 282 PHE A C 1
ATOM 2288 O O . PHE A 1 282 ? -6.107 -25.673 -15.553 1.00 86.06 282 PHE A O 1
ATOM 2295 N N . PHE A 1 283 ? -4.712 -24.112 -14.745 1.00 83.25 283 PHE A N 1
ATOM 2296 C CA . PHE A 1 283 ? -4.586 -23.380 -16.008 1.00 83.25 283 PHE A CA 1
ATOM 2297 C C . PHE A 1 283 ? -3.526 -24.022 -16.915 1.00 83.25 283 PHE A C 1
ATOM 2299 O O . PHE A 1 283 ? -2.486 -24.472 -16.420 1.00 83.25 283 PHE A O 1
ATOM 2306 N N . PRO A 1 284 ? -3.731 -24.018 -18.246 1.00 76.25 284 PRO A N 1
ATOM 2307 C CA . PRO A 1 284 ? -2.875 -24.731 -19.198 1.00 76.25 284 PRO A CA 1
ATOM 2308 C C . PRO A 1 284 ? -1.410 -24.279 -19.141 1.00 76.25 284 PRO A C 1
ATOM 2310 O O . PRO A 1 284 ? -0.508 -25.114 -19.165 1.00 76.25 284 PRO A O 1
ATOM 2313 N N . ASN A 1 285 ? -1.168 -22.974 -18.984 1.00 78.19 285 ASN A N 1
ATOM 2314 C CA . ASN A 1 285 ? 0.181 -22.402 -18.935 1.00 78.19 285 ASN A CA 1
ATOM 2315 C C . ASN A 1 285 ? 0.647 -22.045 -17.513 1.00 78.19 285 ASN A C 1
ATOM 2317 O O . ASN A 1 285 ? 1.695 -21.414 -17.355 1.00 78.19 285 ASN A O 1
ATOM 2321 N N . LYS A 1 286 ? -0.087 -22.460 -16.465 1.00 84.06 286 LYS A N 1
ATOM 2322 C CA . LYS A 1 286 ? 0.216 -22.124 -15.059 1.00 84.06 286 LYS A CA 1
ATOM 2323 C C . LYS A 1 286 ? 0.502 -20.616 -14.933 1.00 84.06 286 LYS A C 1
ATOM 2325 O O . LYS A 1 286 ? -0.205 -19.818 -15.526 1.00 84.06 286 LYS A O 1
ATOM 2330 N N . PHE A 1 287 ? 1.569 -20.204 -14.244 1.00 75.00 287 PHE A N 1
ATOM 2331 C CA . PHE A 1 287 ? 1.965 -18.793 -14.088 1.00 75.00 287 PHE A CA 1
ATOM 2332 C C . PHE A 1 287 ? 2.349 -18.053 -15.381 1.00 75.00 287 PHE A C 1
ATOM 2334 O O . PHE A 1 287 ? 2.499 -16.837 -15.338 1.00 75.00 287 PHE A O 1
ATOM 2341 N N . ALA A 1 288 ? 2.526 -18.751 -16.504 1.00 74.56 288 ALA A N 1
ATOM 2342 C CA . ALA A 1 288 ? 2.792 -18.126 -17.798 1.00 74.56 288 ALA A CA 1
ATOM 2343 C C . ALA A 1 288 ? 1.503 -17.793 -18.572 1.00 74.56 288 ALA A C 1
ATOM 2345 O O . ALA A 1 288 ? 1.576 -17.352 -19.718 1.00 74.56 288 ALA A O 1
ATOM 2346 N N . ASP A 1 289 ? 0.325 -18.025 -17.986 1.00 79.94 289 ASP A N 1
ATOM 2347 C CA . ASP A 1 289 ? -0.938 -17.579 -18.561 1.00 79.94 289 ASP A CA 1
ATOM 2348 C C . ASP A 1 289 ? -1.236 -16.121 -18.179 1.00 79.94 289 ASP A C 1
ATOM 2350 O O . ASP A 1 289 ? -1.378 -15.777 -17.001 1.00 79.94 289 ASP A O 1
ATOM 2354 N N . ILE A 1 290 ? -1.388 -15.256 -19.185 1.00 82.12 290 ILE A N 1
ATOM 2355 C CA . ILE A 1 290 ? -1.699 -13.839 -18.970 1.00 82.12 290 ILE A CA 1
ATOM 2356 C C . ILE A 1 290 ? -3.105 -13.654 -18.386 1.00 82.12 290 ILE A C 1
ATOM 2358 O O . ILE A 1 290 ? -3.369 -12.665 -17.696 1.00 82.12 290 ILE A O 1
ATOM 2362 N N . ASP A 1 291 ? -4.006 -14.611 -18.616 1.00 84.44 291 ASP A N 1
ATOM 2363 C CA . ASP A 1 291 ? -5.395 -14.520 -18.175 1.00 84.44 291 ASP A CA 1
ATOM 2364 C C . ASP A 1 291 ? -5.522 -14.597 -16.646 1.00 84.44 291 ASP A C 1
ATOM 2366 O O . ASP A 1 291 ? -6.424 -13.990 -16.059 1.00 84.44 291 ASP A O 1
ATOM 2370 N N . ILE A 1 292 ? -4.539 -15.197 -15.966 1.00 85.12 292 ILE A N 1
ATOM 2371 C CA . ILE A 1 292 ? -4.419 -15.143 -14.502 1.00 85.12 292 ILE A CA 1
ATOM 2372 C C . ILE A 1 292 ? -4.263 -13.698 -14.023 1.00 85.12 292 ILE A C 1
ATOM 2374 O O . ILE A 1 292 ? -4.905 -13.279 -13.057 1.00 85.12 292 ILE A O 1
ATOM 2378 N N . TYR A 1 293 ? -3.436 -12.915 -14.710 1.00 84.56 293 TYR A N 1
ATOM 2379 C CA . TYR A 1 293 ? -3.161 -11.525 -14.353 1.00 84.56 293 TYR A CA 1
ATOM 2380 C C . TYR A 1 293 ? -4.255 -10.563 -14.822 1.00 84.56 293 TYR A C 1
ATOM 2382 O O . TYR A 1 293 ? -4.409 -9.491 -14.240 1.00 84.56 293 TYR A O 1
ATOM 2390 N N . ARG A 1 294 ? -5.041 -10.942 -15.837 1.00 87.12 294 ARG A N 1
ATOM 2391 C CA . ARG A 1 294 ? -6.169 -10.148 -16.355 1.00 87.12 294 ARG A CA 1
ATOM 2392 C C . ARG A 1 294 ? -7.472 -10.358 -15.605 1.00 87.12 294 ARG A C 1
ATOM 2394 O O . ARG A 1 294 ? -8.241 -9.405 -15.476 1.00 87.12 294 ARG A O 1
ATOM 2401 N N . PHE A 1 295 ? -7.722 -11.580 -15.139 1.00 88.12 295 PHE A N 1
ATOM 2402 C CA . PHE A 1 295 ? -9.022 -11.975 -14.601 1.00 88.12 295 PHE A CA 1
ATOM 2403 C C . PHE A 1 295 ? -8.930 -12.548 -13.190 1.00 88.12 295 PHE A C 1
ATOM 2405 O O . PHE A 1 295 ? -9.606 -12.039 -12.297 1.00 88.12 295 PHE A O 1
ATOM 2412 N N . LEU A 1 296 ? -8.080 -13.555 -12.952 1.00 89.50 296 LEU A N 1
ATOM 2413 C CA . LEU A 1 296 ? -8.052 -14.263 -11.666 1.00 89.50 296 LEU A CA 1
ATOM 2414 C C . LEU A 1 296 ? -7.585 -13.358 -10.517 1.00 89.50 296 LEU A C 1
ATOM 2416 O O . LEU A 1 296 ? -8.323 -13.143 -9.554 1.00 89.50 296 LEU A O 1
ATOM 2420 N N . LEU A 1 297 ? -6.374 -12.801 -10.615 1.00 88.56 297 LEU A N 1
ATOM 2421 C CA . LEU A 1 297 ? -5.804 -11.964 -9.556 1.00 88.56 297 LEU A CA 1
ATOM 2422 C C . LEU A 1 297 ? -6.593 -10.659 -9.350 1.00 88.56 297 LEU A C 1
ATOM 2424 O O . LEU A 1 297 ? -6.898 -10.348 -8.192 1.00 88.56 297 LEU A O 1
ATOM 2428 N N . PRO A 1 298 ? -6.989 -9.914 -10.408 1.00 90.44 298 PRO A N 1
ATOM 2429 C CA . PRO A 1 298 ? -7.826 -8.732 -10.232 1.00 90.44 298 PRO A CA 1
ATOM 2430 C C . PRO A 1 298 ? -9.198 -9.084 -9.656 1.00 90.44 298 PRO A C 1
ATOM 2432 O O . PRO A 1 298 ? -9.693 -8.361 -8.796 1.00 90.44 298 PRO A O 1
ATOM 2435 N N . GLY A 1 299 ? -9.792 -10.211 -10.063 1.00 90.38 299 GLY A N 1
ATOM 2436 C CA . GLY A 1 299 ? -11.077 -10.684 -9.550 1.00 90.38 299 GLY A CA 1
ATOM 2437 C C . GLY A 1 299 ? -11.041 -10.970 -8.049 1.00 90.38 299 GLY A C 1
ATOM 2438 O O . GLY A 1 299 ? -11.876 -10.454 -7.304 1.00 90.38 299 GLY A O 1
ATOM 2439 N N . ILE A 1 300 ? -10.032 -11.714 -7.581 1.00 90.56 300 ILE A N 1
ATOM 2440 C CA . ILE A 1 300 ? -9.830 -11.994 -6.149 1.00 90.56 300 ILE A CA 1
ATOM 2441 C C . ILE A 1 300 ? -9.601 -10.693 -5.372 1.00 90.56 300 ILE A C 1
ATOM 2443 O O . ILE A 1 300 ? -10.198 -10.491 -4.310 1.00 90.56 300 ILE A O 1
ATOM 2447 N N . PHE A 1 301 ? -8.771 -9.790 -5.907 1.00 90.81 301 PHE A N 1
ATOM 2448 C CA . PHE A 1 301 ? -8.507 -8.497 -5.284 1.00 90.81 301 PHE A CA 1
ATOM 2449 C C . PHE A 1 301 ? -9.780 -7.652 -5.154 1.00 90.81 301 PHE A C 1
ATOM 2451 O O . PHE A 1 301 ? -10.073 -7.163 -4.063 1.00 90.81 301 PHE A O 1
ATOM 2458 N N . ILE A 1 302 ? -10.553 -7.502 -6.235 1.00 91.81 302 ILE A N 1
ATOM 2459 C CA . ILE A 1 302 ? -11.794 -6.715 -6.260 1.00 91.81 302 ILE A CA 1
ATOM 2460 C C . ILE A 1 302 ? -12.825 -7.313 -5.302 1.00 91.81 302 ILE A C 1
ATOM 2462 O O . ILE A 1 302 ? -13.449 -6.570 -4.548 1.00 91.81 302 ILE A O 1
ATOM 2466 N N . LEU A 1 303 ? -12.968 -8.639 -5.262 1.00 92.00 303 LEU A N 1
ATOM 2467 C CA . LEU A 1 303 ? -13.873 -9.308 -4.328 1.00 92.00 303 LEU A CA 1
ATOM 2468 C C . LEU A 1 303 ? -13.495 -9.004 -2.871 1.00 92.00 303 LEU A C 1
ATOM 2470 O O . LEU A 1 303 ? -14.338 -8.553 -2.093 1.00 92.00 303 LEU A O 1
ATOM 2474 N N . CYS A 1 304 ? -12.220 -9.162 -2.506 1.00 90.25 304 CYS A N 1
ATOM 2475 C CA . CYS A 1 304 ? -11.750 -8.854 -1.152 1.00 90.25 304 CYS A CA 1
ATOM 2476 C C . CYS A 1 304 ? -11.860 -7.353 -0.829 1.00 90.25 304 CYS A C 1
ATOM 2478 O O . CYS A 1 304 ? -12.213 -6.983 0.293 1.00 90.25 304 CYS A O 1
ATOM 2480 N N . ALA A 1 305 ? -11.618 -6.481 -1.811 1.00 90.00 305 ALA A N 1
ATOM 2481 C CA . ALA A 1 305 ? -11.775 -5.035 -1.690 1.00 90.00 305 ALA A CA 1
ATOM 2482 C C . ALA A 1 305 ? -13.230 -4.639 -1.412 1.00 90.00 305 ALA A C 1
ATOM 2484 O O . ALA A 1 305 ? -13.492 -3.896 -0.466 1.00 90.00 305 ALA A O 1
ATOM 2485 N N . VAL A 1 306 ? -14.184 -5.169 -2.182 1.00 91.00 306 VAL A N 1
ATOM 2486 C CA . VAL A 1 306 ? -15.620 -4.912 -1.998 1.00 91.00 306 VAL A CA 1
ATOM 2487 C C . VAL A 1 306 ? -16.070 -5.387 -0.622 1.00 91.00 306 VAL A C 1
ATOM 2489 O O . VAL A 1 306 ? -16.704 -4.624 0.107 1.00 91.00 306 VAL A O 1
ATOM 2492 N N . LEU A 1 307 ? -15.683 -6.599 -0.215 1.00 90.69 307 LEU A N 1
ATOM 2493 C CA . LEU A 1 307 ? -16.010 -7.118 1.114 1.00 90.69 307 LEU A CA 1
ATOM 2494 C C . LEU A 1 307 ? -15.436 -6.222 2.217 1.00 90.69 307 LEU A C 1
ATOM 2496 O O . LEU A 1 307 ? -16.164 -5.818 3.123 1.00 90.69 307 LEU A O 1
ATOM 2500 N N . THR A 1 308 ? -14.174 -5.810 2.100 1.00 88.75 308 THR A N 1
ATOM 2501 C CA . THR A 1 308 ? -13.548 -4.869 3.042 1.00 88.75 308 THR A CA 1
ATOM 2502 C C . THR A 1 308 ? -14.333 -3.553 3.130 1.00 88.75 308 THR A C 1
ATOM 2504 O O . THR A 1 308 ? -14.610 -3.063 4.227 1.00 88.75 308 THR A O 1
ATOM 2507 N N . MET A 1 309 ? -14.769 -3.007 1.992 1.00 88.69 309 MET A N 1
ATOM 2508 C CA . MET A 1 309 ? -15.539 -1.760 1.911 1.00 88.69 309 MET A CA 1
ATOM 2509 C C . MET A 1 309 ? -16.978 -1.888 2.434 1.00 88.69 309 MET A C 1
ATOM 2511 O O . MET A 1 309 ? -17.555 -0.895 2.868 1.00 88.69 309 MET A O 1
ATOM 2515 N N . VAL A 1 310 ? -17.551 -3.093 2.472 1.00 89.31 310 VAL A N 1
ATOM 2516 C CA . VAL A 1 310 ? -18.859 -3.369 3.098 1.00 89.31 310 VAL A CA 1
ATOM 2517 C C . VAL A 1 310 ? -18.761 -3.377 4.633 1.00 89.31 310 VAL A C 1
ATOM 2519 O O . VAL A 1 310 ? -19.722 -3.021 5.329 1.00 89.31 310 VAL A O 1
ATOM 2522 N N . PHE A 1 311 ? -17.610 -3.778 5.185 1.00 87.38 311 PHE A N 1
ATOM 2523 C CA . PHE A 1 311 ? -17.371 -3.833 6.632 1.00 87.38 311 PHE A CA 1
ATOM 2524 C C . PHE A 1 311 ? -16.802 -2.525 7.208 1.00 87.38 311 PHE A C 1
ATOM 2526 O O . PHE A 1 311 ? -17.203 -2.121 8.302 1.00 87.38 311 PHE A O 1
ATOM 2533 N N . ALA A 1 312 ? -15.938 -1.817 6.473 1.00 84.50 312 ALA A N 1
ATOM 2534 C CA . ALA A 1 312 ? -15.251 -0.607 6.941 1.00 84.50 312 ALA A CA 1
ATOM 2535 C C . ALA A 1 312 ? -16.162 0.535 7.469 1.00 84.50 312 ALA A C 1
ATOM 2537 O O . ALA A 1 312 ? -15.789 1.182 8.463 1.00 84.50 312 ALA A O 1
ATOM 2538 N N . PRO A 1 313 ? -17.355 0.810 6.894 1.00 83.50 313 PRO A N 1
ATOM 2539 C CA . PRO A 1 313 ? -18.248 1.858 7.396 1.00 83.50 313 PRO A CA 1
ATOM 2540 C C . PRO A 1 313 ? -18.843 1.531 8.766 1.00 83.50 313 PRO A C 1
ATOM 2542 O O . PRO A 1 313 ? -19.167 2.437 9.527 1.00 83.50 313 PRO A O 1
ATOM 2545 N N . LYS A 1 314 ? -18.983 0.239 9.088 1.00 84.56 314 LYS A N 1
ATOM 2546 C CA . LYS A 1 314 ? -19.704 -0.244 10.277 1.00 84.56 314 LYS A CA 1
ATOM 2547 C C . LYS A 1 314 ? -18.874 -0.170 11.560 1.00 84.56 314 LYS A C 1
ATOM 2549 O O . LYS A 1 314 ? -19.445 -0.152 12.646 1.00 84.56 314 LYS A O 1
ATOM 2554 N N . ILE A 1 315 ? -17.551 -0.118 11.431 1.00 82.44 315 ILE A N 1
ATOM 2555 C CA . ILE A 1 315 ? -16.607 0.058 12.542 1.00 82.44 315 ILE A CA 1
ATOM 2556 C C . ILE A 1 315 ? -16.728 1.505 13.047 1.00 82.44 315 ILE A C 1
ATOM 2558 O O . ILE A 1 315 ? -16.918 2.402 12.233 1.00 82.44 315 ILE A O 1
ATOM 2562 N N . LYS A 1 316 ? -16.605 1.803 14.339 1.00 78.81 316 LYS A N 1
ATOM 2563 C CA . LYS A 1 316 ? -16.593 3.185 14.849 1.00 78.81 316 LYS A CA 1
ATOM 2564 C C . LYS A 1 316 ? -15.206 3.529 15.372 1.00 78.81 316 LYS A C 1
ATOM 2566 O O . LYS A 1 316 ? -14.659 2.849 16.230 1.00 78.81 316 LYS A O 1
ATOM 2571 N N . GLU A 1 317 ? -14.631 4.609 14.852 1.00 74.88 317 GLU A N 1
ATOM 2572 C CA . GLU A 1 317 ? -13.383 5.145 15.391 1.00 74.88 317 GLU A CA 1
ATOM 2573 C C . GLU A 1 317 ? -13.731 6.031 16.591 1.00 74.88 317 GLU A C 1
ATOM 2575 O O . GLU A 1 317 ? -14.499 6.980 16.449 1.00 74.88 317 GLU A O 1
ATOM 2580 N N . ARG A 1 318 ? -13.220 5.690 17.779 1.00 71.38 318 ARG A N 1
ATOM 2581 C CA . ARG A 1 318 ? -13.593 6.358 19.040 1.00 71.38 318 ARG A CA 1
ATOM 2582 C C . ARG A 1 318 ? -12.532 7.311 19.567 1.00 71.38 318 ARG A C 1
ATOM 2584 O O . ARG A 1 318 ? -12.635 7.772 20.698 1.00 71.38 318 ARG A O 1
ATOM 2591 N N . ILE A 1 319 ? -11.522 7.615 18.758 1.00 65.75 319 ILE A N 1
ATOM 2592 C CA . ILE A 1 319 ? -10.523 8.617 19.115 1.00 65.75 319 ILE A CA 1
ATOM 2593 C C . ILE A 1 319 ? -11.204 9.989 19.056 1.00 65.75 319 ILE A C 1
ATOM 2595 O O . ILE A 1 319 ? -11.627 10.387 17.966 1.00 65.75 319 ILE A O 1
ATOM 2599 N N . PRO A 1 320 ? -11.293 10.733 20.174 1.00 57.56 320 PRO A N 1
ATOM 2600 C CA . PRO A 1 320 ? -11.725 12.118 20.129 1.00 57.56 320 PRO A CA 1
ATOM 2601 C C . PRO A 1 320 ? -10.669 12.909 19.356 1.00 57.56 320 PRO A C 1
ATOM 2603 O O . PRO A 1 320 ? -9.584 13.193 19.862 1.00 57.56 320 PRO A O 1
ATOM 2606 N N . GLN A 1 321 ? -10.950 13.227 18.093 1.00 59.03 321 GLN A N 1
ATOM 2607 C CA . GLN A 1 321 ? -10.123 14.182 17.374 1.00 59.03 321 GLN A CA 1
ATOM 2608 C C . GLN A 1 321 ? -10.495 15.575 17.875 1.00 59.03 321 GLN A C 1
ATOM 2610 O O . GLN A 1 321 ? -11.677 15.929 17.819 1.00 59.03 321 GLN A O 1
ATOM 2615 N N . PRO A 1 322 ? -9.529 16.380 18.353 1.00 55.12 322 PRO A N 1
ATOM 2616 C CA . PRO A 1 322 ? -9.825 17.767 18.652 1.00 55.12 322 PRO A CA 1
ATOM 2617 C C . PRO A 1 322 ? -10.326 18.448 17.367 1.00 55.12 322 PRO A C 1
ATOM 2619 O O . PRO A 1 322 ? -9.835 18.123 16.271 1.00 55.12 322 PRO A O 1
ATOM 2622 N N . PRO A 1 323 ? -11.303 19.370 17.473 1.00 58.72 323 PRO A N 1
ATOM 2623 C CA . PRO A 1 323 ? -11.734 20.174 16.337 1.00 58.72 323 PRO A CA 1
ATOM 2624 C C . PRO A 1 323 ? -10.508 20.811 15.677 1.00 58.72 323 PRO A C 1
ATOM 2626 O O . PRO A 1 323 ? -9.516 21.093 16.349 1.00 58.72 323 PRO A O 1
ATOM 2629 N N . ILE A 1 324 ? -10.560 20.999 14.354 1.00 57.66 324 ILE A N 1
ATOM 2630 C CA . ILE A 1 324 ? -9.408 21.392 13.517 1.00 57.66 324 ILE A CA 1
ATOM 2631 C C . ILE A 1 324 ? -8.657 22.604 14.103 1.00 57.66 324 ILE A C 1
ATOM 2633 O O . ILE A 1 324 ? -7.433 22.656 14.039 1.00 57.66 324 ILE A O 1
ATOM 2637 N N . GLU A 1 325 ? -9.389 23.519 14.735 1.00 53.81 325 GLU A N 1
ATOM 2638 C CA . GLU A 1 325 ? -8.905 24.752 15.366 1.00 53.81 325 GLU A CA 1
ATOM 2639 C C . GLU A 1 325 ? -8.067 24.538 16.639 1.00 53.81 325 GLU A C 1
ATOM 2641 O O . GLU A 1 325 ? -7.238 25.378 16.970 1.00 53.81 325 GLU A O 1
ATOM 2646 N N . LYS A 1 326 ? -8.236 23.409 17.339 1.00 58.53 326 LYS A N 1
ATOM 2647 C CA . LYS A 1 326 ? -7.513 23.059 18.578 1.00 58.53 326 LYS A CA 1
ATOM 2648 C C . LYS A 1 326 ? -6.438 21.991 18.364 1.00 58.53 326 LYS A C 1
ATOM 2650 O O . LYS A 1 326 ? -5.945 21.410 19.330 1.00 58.53 326 LYS A O 1
ATOM 2655 N N . LYS A 1 327 ? -6.092 21.672 17.111 1.00 62.22 327 LYS A N 1
ATOM 2656 C CA . LYS A 1 327 ? -5.036 20.693 16.826 1.00 62.22 327 LYS A CA 1
ATOM 2657 C C . LYS A 1 327 ? -3.680 21.275 17.214 1.00 62.22 327 LYS A C 1
ATOM 2659 O O . LYS A 1 327 ? -3.141 22.133 16.520 1.00 62.22 327 LYS A O 1
ATOM 2664 N N . VAL A 1 328 ? -3.144 20.780 18.327 1.00 60.03 328 VAL A N 1
ATOM 2665 C CA . VAL A 1 328 ? -1.779 21.067 18.770 1.00 60.03 328 VAL A CA 1
ATOM 2666 C C . VAL A 1 328 ? -0.818 20.543 17.709 1.00 60.03 328 VAL A C 1
ATOM 2668 O O . VAL A 1 328 ? -0.870 19.371 17.336 1.00 60.03 328 VAL A O 1
ATOM 2671 N N . GLN A 1 329 ? 0.022 21.432 17.192 1.00 64.88 329 GLN A N 1
ATOM 2672 C CA . GLN A 1 329 ? 1.087 21.063 16.272 1.00 64.88 329 GLN A CA 1
ATOM 2673 C C . GLN A 1 329 ? 2.235 20.492 17.085 1.00 64.88 329 GLN A C 1
ATOM 2675 O O . GLN A 1 329 ? 2.691 21.120 18.040 1.00 64.88 329 GLN A O 1
ATOM 2680 N N . ILE A 1 330 ? 2.688 19.306 16.705 1.00 66.69 330 ILE A N 1
ATOM 2681 C CA . ILE A 1 330 ? 3.803 18.651 17.373 1.00 66.69 330 ILE A CA 1
ATOM 2682 C C . ILE A 1 330 ? 5.019 18.847 16.477 1.00 66.69 330 ILE A C 1
ATOM 2684 O O . ILE A 1 330 ? 4.990 18.528 15.283 1.00 66.69 330 ILE A O 1
ATOM 2688 N N . SER A 1 331 ? 6.084 19.418 17.039 1.00 72.56 331 SER A N 1
ATOM 2689 C CA . SER A 1 331 ? 7.363 19.468 16.342 1.00 72.56 331 SER A CA 1
ATOM 2690 C C . SER A 1 331 ? 7.845 18.040 16.112 1.00 72.56 331 SER A C 1
ATOM 2692 O O . SER A 1 331 ? 7.876 17.222 17.030 1.00 72.56 331 SER A O 1
ATOM 2694 N N . PHE A 1 332 ? 8.244 17.747 14.880 1.00 70.31 332 PHE A N 1
ATOM 2695 C CA . PHE A 1 332 ? 8.762 16.433 14.508 1.00 70.31 332 PHE A CA 1
ATOM 2696 C C . PHE A 1 332 ? 9.961 16.021 15.378 1.00 70.31 332 PHE A C 1
ATOM 2698 O O . PHE A 1 332 ? 10.045 14.884 15.840 1.00 70.31 332 PHE A O 1
ATOM 2705 N N . TRP A 1 333 ? 10.856 16.971 15.661 1.00 77.06 333 TRP A N 1
ATOM 2706 C CA . TRP A 1 333 ? 12.030 16.730 16.495 1.00 77.06 333 TRP A CA 1
ATOM 2707 C C . TRP A 1 333 ? 11.660 16.423 17.944 1.00 77.06 333 TRP A C 1
ATOM 2709 O O . TRP A 1 333 ? 12.257 15.527 18.532 1.00 77.06 333 TRP A O 1
ATOM 2719 N N . ASP A 1 334 ? 10.639 17.082 18.493 1.00 79.56 334 ASP A N 1
ATOM 2720 C CA . ASP A 1 334 ? 10.177 16.804 19.858 1.00 79.56 334 ASP A CA 1
ATOM 2721 C C . ASP A 1 334 ? 9.631 15.375 19.970 1.00 79.56 334 ASP A C 1
ATOM 2723 O O . ASP A 1 334 ? 9.886 14.691 20.960 1.00 79.56 334 ASP A O 1
ATOM 2727 N N . GLY A 1 335 ? 8.949 14.891 18.924 1.00 75.38 335 GLY A N 1
ATOM 2728 C CA . GLY A 1 335 ? 8.503 13.502 18.820 1.00 75.38 335 GLY A CA 1
ATOM 2729 C C . GLY A 1 335 ? 9.671 12.513 18.807 1.00 75.38 335 GLY A C 1
ATOM 2730 O O . GLY A 1 335 ? 9.721 11.611 19.642 1.00 75.38 335 GLY A O 1
ATOM 2731 N N . ILE A 1 336 ? 10.646 12.711 17.912 1.00 78.75 336 ILE A N 1
ATOM 2732 C CA . ILE A 1 336 ? 11.834 11.847 17.812 1.00 78.75 336 ILE A CA 1
ATOM 2733 C C . ILE A 1 336 ? 12.632 11.838 19.119 1.00 78.75 336 ILE A C 1
ATOM 2735 O O . ILE A 1 336 ? 12.935 10.770 19.650 1.00 78.75 336 ILE A O 1
ATOM 2739 N N . PHE A 1 337 ? 12.954 13.008 19.674 1.00 81.69 337 PHE A N 1
ATOM 2740 C CA . PHE A 1 337 ? 13.714 13.093 20.920 1.00 81.69 337 PHE A CA 1
ATOM 2741 C C . PHE A 1 337 ? 12.925 12.550 22.113 1.00 81.69 337 PHE A C 1
ATOM 2743 O O . PHE A 1 337 ? 13.525 11.957 23.008 1.00 81.69 337 PHE A O 1
ATOM 2750 N N . GLY A 1 338 ? 11.598 12.686 22.122 1.00 81.81 338 GLY A N 1
ATOM 2751 C CA . GLY A 1 338 ? 10.734 12.073 23.129 1.00 81.81 338 GLY A CA 1
ATOM 2752 C C . GLY A 1 338 ? 10.801 10.545 23.106 1.00 81.81 338 GLY A C 1
ATOM 2753 O O . GLY A 1 338 ? 10.967 9.922 24.153 1.00 81.81 338 GLY A O 1
ATOM 2754 N N . VAL A 1 339 ? 10.750 9.944 21.915 1.00 78.00 339 VAL A N 1
ATOM 2755 C CA . VAL A 1 339 ? 10.884 8.491 21.731 1.00 78.00 339 VAL A CA 1
ATOM 2756 C C . VAL A 1 339 ? 12.288 8.018 22.113 1.00 78.00 339 VAL A C 1
ATOM 2758 O O . VAL A 1 339 ? 12.422 7.074 22.888 1.00 78.00 339 VAL A O 1
ATOM 2761 N N . MET A 1 340 ? 13.339 8.710 21.663 1.00 79.94 340 MET A N 1
ATOM 2762 C CA . MET A 1 340 ? 14.722 8.356 22.010 1.00 79.94 340 MET A CA 1
ATOM 2763 C C . MET A 1 340 ? 14.997 8.443 23.518 1.00 79.94 340 MET A C 1
ATOM 2765 O O . MET A 1 340 ? 15.785 7.662 24.039 1.00 79.94 340 MET A O 1
ATOM 2769 N N . ARG A 1 341 ? 14.322 9.343 24.241 1.00 83.62 341 ARG A N 1
ATOM 2770 C CA . ARG A 1 341 ? 14.436 9.466 25.705 1.00 83.62 341 ARG A CA 1
ATOM 2771 C C . ARG A 1 341 ? 13.602 8.437 26.478 1.00 83.62 341 ARG A C 1
ATOM 2773 O O . ARG A 1 341 ? 13.821 8.271 27.679 1.00 83.62 341 ARG A O 1
ATOM 2780 N N . ASN A 1 342 ? 12.651 7.754 25.837 1.00 81.94 342 ASN A N 1
ATOM 2781 C CA . ASN A 1 342 ? 11.757 6.820 26.515 1.00 81.94 342 ASN A CA 1
ATOM 2782 C C . ASN A 1 342 ? 12.414 5.449 26.724 1.00 81.94 342 ASN A C 1
ATOM 2784 O O . ASN A 1 342 ? 12.343 4.579 25.862 1.00 81.94 342 ASN A O 1
ATOM 2788 N N . LYS A 1 343 ? 12.982 5.236 27.915 1.00 76.50 343 LYS A N 1
ATOM 2789 C CA . LYS A 1 343 ? 13.649 3.981 28.298 1.00 76.50 343 LYS A CA 1
ATOM 2790 C C . LYS A 1 343 ? 12.777 2.735 28.110 1.00 76.50 343 LYS A C 1
ATOM 2792 O O . LYS A 1 343 ? 13.287 1.726 27.650 1.00 76.50 343 LYS A O 1
ATOM 2797 N N . TYR A 1 344 ? 11.480 2.805 28.417 1.00 74.69 344 TYR A N 1
ATOM 2798 C CA . TYR A 1 344 ? 10.587 1.644 28.313 1.00 74.69 344 TYR A CA 1
ATOM 2799 C C . TYR A 1 344 ? 10.362 1.205 26.869 1.00 74.69 344 TYR A C 1
ATOM 2801 O O . TYR A 1 344 ? 10.207 0.020 26.614 1.00 74.69 344 TYR A O 1
ATOM 2809 N N . HIS A 1 345 ? 10.393 2.142 25.918 1.00 70.50 345 HIS A N 1
ATOM 2810 C CA . HIS A 1 345 ? 10.242 1.785 24.513 1.00 70.50 345 HIS A CA 1
ATOM 2811 C C . HIS A 1 345 ? 11.427 0.964 23.993 1.00 70.50 345 HIS A C 1
ATOM 2813 O O . HIS A 1 345 ? 11.213 0.044 23.217 1.00 70.50 345 HIS A O 1
ATOM 2819 N N . TRP A 1 346 ? 12.639 1.273 24.459 1.00 72.25 346 TRP A N 1
ATOM 2820 C CA . TRP A 1 346 ? 13.868 0.572 24.078 1.00 72.25 346 TRP A CA 1
ATOM 2821 C C . TRP A 1 346 ? 14.065 -0.771 24.786 1.00 72.25 346 TRP A C 1
ATOM 2823 O O . TRP A 1 346 ? 14.913 -1.546 24.368 1.00 72.25 346 TRP A O 1
ATOM 2833 N N . ILE A 1 347 ? 13.325 -1.028 25.867 1.00 72.81 347 ILE A N 1
ATOM 2834 C CA . ILE A 1 347 ? 13.368 -2.304 26.597 1.00 72.81 347 ILE A CA 1
ATOM 2835 C C . ILE A 1 347 ? 12.390 -3.324 25.980 1.00 72.81 347 ILE A C 1
ATOM 2837 O O . ILE A 1 347 ? 12.636 -4.522 26.065 1.00 72.81 347 ILE A O 1
ATOM 2841 N N . ASP A 1 348 ? 11.304 -2.852 25.353 1.00 49.22 348 ASP A N 1
ATOM 2842 C CA . ASP A 1 348 ? 10.251 -3.671 24.718 1.00 49.22 348 ASP A CA 1
ATOM 2843 C C . ASP A 1 348 ? 10.516 -4.005 23.229 1.00 49.22 348 ASP A C 1
ATOM 2845 O O . ASP A 1 348 ? 9.700 -4.674 22.585 1.00 49.22 348 ASP A O 1
ATOM 2849 N N . THR A 1 349 ? 11.625 -3.519 22.666 1.00 43.00 349 THR A N 1
ATOM 2850 C CA . THR A 1 349 ? 12.158 -3.882 21.336 1.00 43.00 349 THR A CA 1
ATOM 2851 C C . THR A 1 349 ? 13.367 -4.773 21.484 1.00 43.00 349 THR A C 1
ATOM 2853 O O . THR A 1 349 ? 13.440 -5.769 20.730 1.00 43.00 349 THR A O 1
#

Mean predicted aligned error: 9.42 Å

Sequence (349 aa):
MKNKKSLITFAKSLKTELTTYWKVPAKGKYVPYKEYFTLFGGICFNYAMRTPINMISFAASCYLIMYHYNINYLTFSVIALIGAPLGYLWSFMSWMVADNLGFFPKKTERRFFIIYGAAIALGLVFLIVNLSPLIPAGSKLAHTINNLSGINTKTVFKIIGVQLFTNAFSGVRNIFWRKKLVPKVGRYKYALYSSVWQKAILFVLIGWLPIYKIADMSERVWIIYLLISLFGLYDCGNHLETCGNYISPNPEERMLVRTWPRQLGHVFNSILEFVVPVIIAFFPNKFADIDIYRFLLPGIFILCAVLTMVFAPKIKERIPQPPIEKKVQISFWDGIFGVMRNKYHWIDT

Nearest PDB structures (foldseek):
  4ybq-assembly1_A  TM=3.450E-01  e=1.526E+00  Rattus norvegicus
  8y66-assembly1_A  TM=3.938E-01  e=2.951E+00  Homo sapiens
  4zw9-assembly1_A  TM=4.252E-01  e=3.937E+00  Homo sapiens
  6m2l-assembly2_B  TM=3.700E-01  e=3.339E+00  Plasmodium falciparum
  8tgi-assembly1_B  TM=1.625E-01  e=5.474E+00  Homo sapiens

Secondary structure (DSSP, 8-state):
-HHHHHHHHHHHHHHHHHHHTSSSPPTT-SS-HHHHHHHHHHHHHHHHTHHHHHHHSSSTT-HHHHHTS---HHHHHHHHHHHHHHHHHHHHHHHHHHHTTT---HHHHHHHHHHHHHHHHHHHHHHHS--GGGS-TTSHHHHHHHTSTT--HHHHHHHHHHHHHHHHHHHHHHHHHHHHHHHHH-TTHHHHHHHHHHHHHHHHHHHH--GGG-S-HHHHHHHHHHHHHHHHTS--SSHHHHHHTTS-S-HHHHHHHHHHHHHHHHHHHHHHHHHHHHHHHTSTTGGG-HHIIIIIHHHHHHHHHHHHHHHGGGS-----PPPGGG-PPPPHHHHHHHHHH-HHHHH--

Radius of gyration: 24.31 Å; Cα contacts (8 Å, |Δi|>4): 367; chains: 1; bounding box: 62×67×61 Å

Solvent-accessible surface area (backbone atoms only — not comparable to full-atom values): 18675 Å² total; per-residue (Å²): 117,72,69,60,56,53,50,53,52,49,52,51,50,50,50,52,50,50,66,68,24,27,85,42,43,48,93,97,50,78,63,18,52,50,43,52,50,34,46,32,53,21,30,24,27,39,39,39,34,46,53,50,48,57,48,68,36,96,50,92,76,13,48,58,45,48,64,60,55,70,50,61,66,67,40,52,57,53,53,50,61,70,42,48,69,58,50,55,59,51,48,56,57,48,48,57,38,58,77,41,51,37,63,63,59,72,69,60,44,50,50,51,51,50,54,28,49,50,31,31,53,51,10,49,46,31,62,74,46,85,63,47,79,79,54,58,78,86,38,73,64,45,53,56,41,54,69,38,66,66,39,40,62,57,39,52,47,27,44,52,10,41,52,36,24,49,55,21,49,46,53,56,48,50,32,52,46,33,61,66,31,29,85,77,58,36,87,42,50,32,50,41,71,62,17,47,61,58,31,51,53,44,46,38,46,66,38,65,55,72,59,62,74,50,82,52,58,42,64,38,49,43,54,51,49,41,54,46,49,58,40,64,66,35,57,55,69,65,36,62,53,59,42,32,68,45,46,38,92,49,68,69,59,20,49,55,61,36,51,56,31,51,55,53,11,51,51,49,25,52,48,47,61,53,48,51,58,57,59,38,63,76,40,97,56,34,81,68,35,63,60,45,45,46,45,51,41,37,48,55,33,48,51,26,48,52,53,19,62,71,22,56,76,70,48,69,82,61,68,84,72,65,60,83,92,66,59,80,80,72,56,63,65,59,52,53,54,51,56,75,66,36,65,69,62,69,72,78,106

Foldseek 3Di:
DVVVVVVVVVVVVVVVVLVVQQPPHDVPFDDGVVLLVLLLLLLLLLLLLVLLLVCCALAPNNLCCVQQVVADNQLSVVLCVLCVVVVVVLVVLVVLCLVLLLDDDPVVNVVLCVQLVVLQVQLVCLQPPQCLVVDPCPDPVQVVQCPGPLGHSSLSSNSSSLSSNLSSCLSVVSSVQSVPPCVPQNSLCSLQVVQLVQLLVLLLVLLPDNLSPDPRSNVSVSVSSNSSSSNVSRDNHCSSLVLLCQQTPDPVSSCVSNPVSVVVSVVSNVVCNVVLQVVLVPDPCRSSDSVCSNDVSSVSSVVSSVSSVVSSRSHDRPPPDDPSVPRDNDDPVNVVVVCVPDPVNVVVD

pLDDT: mean 79.23, std 8.96, range [43.0, 92.0]